Protein 7KL6 (pdb70)

Foldseek 3Di:
DEAEADPVNLVVLLVVLLVQVCVPVRQFQEEEEEPPQRPVSCVVSCVVSVHPRYHYWYWPPVTDIDPQDDHDPVGAGYEYEGAEQEQVPRVVVNVVVNCVNCVRHDYFYEYAEYAPNHPDDGNYYHYHQPPYYHYCVRPVVVVVVVD/DDDAAEAEPVNLVVLLVVLQVVVCVPPRQFQEEEEEPPQFPVSVVVSCVVSVHPHYHYWYWDVTDIPPQDDHDPVGAGYEYEGAEQDQVPVVVVNVVVNCVNPVRHHYFYEYAEYDPNHPHTGPYYHYHDDPHYDYCVPPVVVVVVVD

Radius of gyration: 18.42 Å; Cα contacts (8 Å, |Δi|>4): 587; chains: 2; bounding box: 45×48×55 Å

Solvent-accessible surface area: 13512 Å² total; per-residue (Å²): 116,170,88,101,9,28,10,121,36,0,18,124,5,0,35,54,0,11,134,66,2,67,82,104,26,32,93,2,79,0,0,0,0,5,9,50,12,0,0,0,0,0,1,1,0,0,37,38,26,105,25,167,36,1,3,16,0,4,24,38,114,128,66,46,30,44,52,73,13,94,4,80,120,123,10,94,33,0,1,0,0,13,23,42,4,83,53,4,87,41,4,70,22,0,9,127,37,0,78,117,87,8,115,82,17,97,3,51,1,0,0,0,10,1,56,85,97,11,98,63,96,11,83,10,80,39,78,90,11,34,92,169,8,49,4,2,4,52,23,21,5,90,67,82,137,81,183,150,118,155,107,86,90,5,36,25,73,54,0,20,153,13,0,36,64,0,10,120,50,3,71,133,105,27,32,77,2,73,0,0,0,0,6,14,43,15,0,0,0,0,0,1,1,0,0,28,34,24,96,18,133,26,0,3,17,0,15,29,153,143,55,57,26,59,57,65,14,95,5,67,124,124,8,96,31,0,2,0,0,15,22,38,4,83,51,4,71,44,5,71,24,0,7,134,32,0,80,104,86,15,114,75,14,132,13,62,2,0,0,1,11,1,45,90,100,11,143,62,94,6,84,10,73,38,78,96,13,35,63,114,29,21,5,2,6,63,40,32,7,107,109,72,141,86,120

CATH classification: 3.40.50.2020

Sequence (295 aa):
HHHHYSYETFLKKDSLELVKQVEQICGVPEALVCVMRGGMTLTHFLSLHWDDLREVYGINAISALKIENIPTIKDHLKTILVVDEIVDSGNSLEAVLKVLQDKHPDKKFYSASLFQKTSAKYKADAFLKDAPEWIDFFWEVDLKNLKSSHHHHHHHYSYETFLKDSLELVKQVEQICGVPEALVCVMRGGMTLTHFLSLHWDLREVYGINAIALKIENIPTIKDHLKTILVVDEIVDSGNSSLEAVLKVLQDKHPDKKFYSASLFQKTSAKYKADAFLKDAPEWIDFFWEVDLKNLKSH

Structure (mmCIF, N/CA/C/O backbone):
data_7KL6
#
_entry.id   7KL6
#
_cell.length_a   40.221
_cell.length_b   51.488
_cell.length_c   82.879
_cell.angle_alpha   90.000
_cell.angle_beta   96.214
_cell.angle_gamma   90.000
#
_symmetry.space_group_name_H-M   'P 1 21 1'
#
loop_
_entity.id
_entity.type
_entity.pdbx_description
1 polymer Phosphoribosyltransferase
2 non-polymer '(3-{[(4-oxo-4,5-dihydro-3H-pyrrolo[3,2-d]pyrimidin-7-yl)methyl]amino}propyl)phosphonic acid'
3 non-polymer 'SULFATE ION'
4 water water
#
loop_
_atom_site.group_PDB
_atom_site.id
_atom_site.type_symbol
_atom_site.label_atom_id
_atom_site.label_alt_id
_atom_site.label_comp_id
_atom_site.label_asym_id
_atom_site.label_entity_id
_atom_site.label_seq_id
_atom_site.pdbx_PDB_ins_code
_atom_site.Cartn_x
_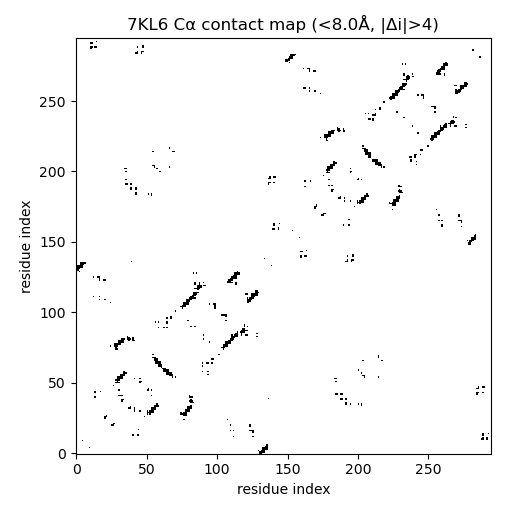atom_site.Cartn_y
_atom_site.Cartn_z
_atom_site.occupancy
_atom_site.B_iso_or_equiv
_atom_site.auth_seq_id
_atom_site.auth_comp_id
_atom_site.auth_asym_id
_atom_site.auth_atom_id
_atom_site.pdbx_PDB_model_num
ATOM 1 N N . HIS A 1 5 ? 13.40176 -16.48615 93.55084 1.000 50.15466 -1 HIS A N 1
ATOM 2 C CA . HIS A 1 5 ? 13.60097 -15.44526 92.55050 1.000 59.78952 -1 HIS A CA 1
ATOM 3 C C . HIS A 1 5 ? 14.03769 -14.11830 93.19310 1.000 59.09585 -1 HIS A C 1
ATOM 4 O O . HIS A 1 5 ? 15.02988 -13.52684 92.77296 1.000 73.38300 -1 HIS A O 1
ATOM 6 N N . HIS A 1 6 ? 13.30591 -13.65666 94.20933 1.000 60.04283 0 HIS A N 1
ATOM 7 C CA . HIS A 1 6 ? 13.60587 -12.39021 94.87443 1.000 53.03835 0 HIS A CA 1
ATOM 8 C C . HIS A 1 6 ? 14.62193 -12.62181 95.99040 1.000 53.17324 0 HIS A C 1
ATOM 9 O O . HIS A 1 6 ? 14.32887 -13.31506 96.97107 1.000 54.78957 0 HIS A O 1
ATOM 16 N N . HIS A 1 7 ? 15.80329 -12.02717 95.85555 1.000 42.95592 1 HIS A N 1
ATOM 17 C CA . HIS A 1 7 ? 16.85730 -12.15680 96.85521 1.000 39.51795 1 HIS A CA 1
ATOM 18 C C . HIS A 1 7 ? 16.84164 -10.95470 97.79216 1.000 24.49793 1 HIS A C 1
ATOM 19 O O . HIS A 1 7 ? 16.99385 -9.81761 97.34104 1.000 29.78806 1 HIS A O 1
ATOM 26 N N . HIS A 1 8 ? 16.67552 -11.20517 99.09241 1.000 25.59607 2 HIS A N 1
ATOM 27 C CA . HIS A 1 8 ? 16.98482 -10.20762 100.11385 1.000 26.25114 2 HIS A CA 1
ATOM 28 C C . HIS A 1 8 ? 18.45339 -10.35769 100.48205 1.000 25.24504 2 HIS A C 1
ATOM 29 O O . HIS A 1 8 ? 18.85843 -11.41511 100.97633 1.000 25.18727 2 HIS A O 1
ATOM 36 N N . TYR A 1 9 ? 19.24752 -9.31540 100.22903 1.000 16.22186 3 TYR A N 1
ATOM 37 C CA . TYR A 1 9 ? 20.65231 -9.28942 100.62585 1.000 17.68104 3 TYR A CA 1
ATOM 38 C C . TYR A 1 9 ? 20.72717 -8.72245 102.03817 1.000 18.37580 3 TYR A C 1
ATOM 39 O O . TYR A 1 9 ? 20.47406 -7.53299 102.24851 1.000 15.85951 3 TYR A O 1
ATOM 48 N N . SER A 1 10 ? 21.07970 -9.56904 102.99961 1.000 16.87837 4 SER A N 1
ATOM 49 C CA . SER A 1 10 ? 20.97735 -9.23889 104.40869 1.000 15.68687 4 SER A CA 1
ATOM 50 C C . SER A 1 10 ? 22.26231 -8.62048 104.93471 1.000 12.38516 4 SER A C 1
ATOM 51 O O . SER A 1 10 ? 23.33497 -8.73844 104.33850 1.000 11.90743 4 SER A O 1
ATOM 54 N N . TYR A 1 11 ? 22.13563 -7.97646 106.10002 1.000 11.56905 5 TYR A N 1
ATOM 55 C CA . TYR A 1 11 ? 23.30528 -7.45322 106.78740 1.000 10.94097 5 TYR A CA 1
ATOM 56 C C . TYR A 1 11 ? 24.32698 -8.55910 107.06170 1.000 11.42437 5 TYR A C 1
ATOM 57 O O . TYR A 1 11 ? 25.53494 -8.36055 106.88534 1.000 12.55320 5 TYR A O 1
ATOM 66 N N . GLU A 1 12 ? 23.85547 -9.73520 107.47654 1.000 13.05718 6 GLU A N 1
ATOM 67 C CA . G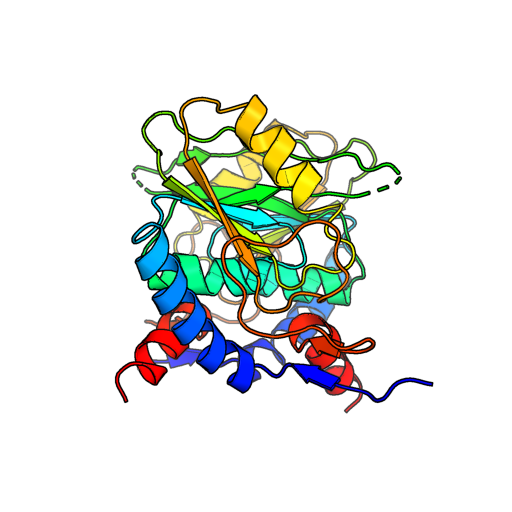LU A 1 12 ? 24.75812 -10.84147 107.78666 1.000 16.69053 6 GLU A CA 1
ATOM 68 C C . GLU A 1 12 ? 25.52706 -11.29689 106.54934 1.000 16.75832 6 GLU A C 1
ATOM 69 O O . GLU A 1 12 ? 26.73607 -11.55392 106.61872 1.000 13.98364 6 GLU A O 1
ATOM 75 N N . THR A 1 13 ? 24.85085 -11.38915 105.40135 1.000 13.85780 7 THR A N 1
ATOM 76 C CA . THR A 1 13 ? 25.55635 -11.76131 104.17835 1.000 20.06444 7 THR A CA 1
ATOM 77 C C . THR A 1 13 ? 26.56681 -10.69388 103.79287 1.000 15.04184 7 THR A C 1
ATOM 78 O O . THR A 1 13 ? 27.67210 -11.01344 103.33424 1.000 14.79697 7 THR A O 1
ATOM 80 N N . PHE A 1 14 ? 26.19502 -9.42047 103.97902 1.000 12.16778 8 PHE A N 1
ATOM 81 C CA . PHE A 1 14 ? 27.07923 -8.30662 103.66203 1.000 13.50200 8 PHE A CA 1
ATOM 82 C C . PHE A 1 14 ? 28.35442 -8.36290 104.50583 1.000 14.30725 8 PHE A C 1
ATOM 83 O O . PHE A 1 14 ? 29.44912 -8.08813 104.00078 1.000 12.16084 8 PHE A O 1
ATOM 91 N N . LEU A 1 15 ? 28.23735 -8.71333 105.79555 1.000 12.21362 9 LEU A N 1
ATOM 92 C CA . LEU A 1 15 ? 29.43933 -8.82589 106.63524 1.000 13.52274 9 LEU A CA 1
ATOM 93 C C . LEU A 1 15 ? 30.40894 -9.86574 106.08297 1.000 16.47098 9 LEU A C 1
ATOM 94 O O . LEU A 1 15 ? 31.61197 -9.60082 105.94111 1.000 16.16308 9 LEU A O 1
ATOM 99 N N A LYS A 1 16 ? 29.90745 -11.06709 105.77934 0.471 16.06562 10 LYS A N 1
ATOM 100 N N B LYS A 1 16 ? 29.90245 -11.06381 105.78084 0.529 16.09047 10 LYS A N 1
ATOM 101 C CA A LYS A 1 16 ? 30.77959 -12.11911 105.25793 0.471 18.47651 10 LYS A CA 1
ATOM 102 C CA B LYS A 1 16 ? 30.75488 -12.12893 105.25561 0.529 18.47571 10 LYS A CA 1
ATOM 103 C C A LYS A 1 16 ? 31.37408 -11.72272 103.91302 0.471 18.89398 10 LYS A C 1
ATOM 104 C C B LYS A 1 16 ? 31.36054 -11.74070 103.91202 0.529 18.89905 10 LYS A C 1
ATOM 105 O O A LYS A 1 16 ? 32.56361 -11.94593 103.65965 0.471 19.37471 10 LYS A O 1
ATOM 106 O O B LYS A 1 16 ? 32.54595 -11.98562 103.65987 0.529 19.36667 10 LYS A O 1
ATOM 117 N N . ASP A 1 17 ? 30.56334 -11.11584 103.04430 1.000 18.29448 11 ASP A N 1
ATOM 118 C CA . ASP A 1 17 ? 31.05544 -10.68258 101.74195 1.000 17.02895 11 ASP A CA 1
ATOM 119 C C . ASP A 1 17 ? 32.11412 -9.59610 101.88546 1.000 14.71663 11 ASP A C 1
ATOM 120 O O . ASP A 1 17 ? 33.09060 -9.56871 101.13224 1.000 18.34845 11 ASP A O 1
ATOM 125 N N . SER A 1 18 ? 31.94367 -8.69194 102.85004 1.000 11.88518 12 SER A N 1
ATOM 126 C CA . SER A 1 18 ? 32.89644 -7.59656 102.99205 1.000 13.92470 12 SER A CA 1
ATOM 127 C C . SER A 1 18 ? 34.29589 -8.10596 103.33696 1.000 16.88292 12 SER A C 1
ATOM 128 O O . SER A 1 18 ? 35.28923 -7.59143 102.81353 1.000 14.13503 12 SER A O 1
ATOM 131 N N . LEU A 1 19 ? 34.39594 -9.11449 104.20943 1.000 14.69345 13 LEU A N 1
ATOM 132 C CA . LEU A 1 19 ? 35.69730 -9.72797 104.48050 1.000 17.11418 13 LEU A CA 1
ATOM 133 C C . LEU A 1 19 ? 36.31015 -10.34056 103.23720 1.000 17.53733 13 LEU A C 1
ATOM 134 O O . LEU A 1 19 ? 37.53190 -10.25708 103.03245 1.000 15.09912 13 LEU A O 1
ATOM 139 N N . GLU A 1 20 ? 35.48841 -10.99272 102.40992 1.000 18.60050 14 GLU A N 1
ATOM 140 C CA . GLU A 1 20 ? 36.01831 -11.61641 101.20025 1.000 16.89410 14 GLU A CA 1
ATOM 141 C C . GLU A 1 20 ? 36.46665 -10.56231 100.20465 1.000 16.74066 14 GLU A C 1
ATOM 142 O O . GLU A 1 20 ? 37.48426 -10.73321 99.52517 1.000 15.98153 14 GLU A O 1
ATOM 148 N N . LEU A 1 21 ? 35.69465 -9.47799 100.08368 1.000 14.61426 15 LEU A N 1
ATOM 149 C CA . LEU A 1 21 ? 36.08309 -8.36741 99.21873 1.000 14.45089 15 LEU A CA 1
ATOM 150 C C . LEU A 1 21 ? 37.43163 -7.78908 99.64002 1.000 13.10613 15 LEU A C 1
ATOM 151 O O . LEU A 1 21 ? 38.29242 -7.52944 98.79349 1.000 15.11932 15 LEU A O 1
ATOM 156 N N . VAL A 1 22 ? 37.62614 -7.57603 100.94654 1.000 13.59783 16 VAL A N 1
ATOM 157 C CA . VAL A 1 22 ? 38.92037 -7.10828 101.45321 1.000 12.25840 16 VAL A CA 1
ATOM 158 C C . VAL A 1 22 ? 40.03736 -8.03574 100.99345 1.000 13.27982 16 VAL A C 1
ATOM 159 O O . VAL A 1 22 ? 41.08363 -7.59275 100.50533 1.000 14.44976 16 VAL A O 1
ATOM 163 N N . LYS A 1 23 ? 39.84566 -9.33698 101.19211 1.000 16.04078 17 LYS A N 1
ATOM 164 C CA . LYS A 1 23 ? 40.84332 -10.32138 100.78450 1.000 20.30898 17 LYS A CA 1
ATOM 165 C C . LYS A 1 23 ? 41.13797 -10.20703 99.29359 1.000 22.19988 17 LYS A C 1
ATOM 166 O O . LYS A 1 23 ? 42.30124 -10.13685 98.87487 1.000 20.78324 17 LYS A O 1
ATOM 172 N N . GLN A 1 24 ? 40.09008 -10.17103 98.47163 1.000 18.00759 18 GLN A N 1
ATOM 173 C CA . GLN A 1 24 ? 40.30021 -10.11931 97.02680 1.000 22.27018 18 GLN A CA 1
ATOM 174 C C . GLN A 1 24 ? 40.98327 -8.82337 96.59331 1.000 22.32362 18 GLN A C 1
ATOM 175 O O . GLN A 1 24 ? 41.86520 -8.84506 95.72597 1.000 22.44508 18 GLN A O 1
ATOM 181 N N . VAL A 1 25 ? 40.59562 -7.68773 97.18278 1.000 18.02480 19 VAL A N 1
ATOM 182 C CA . VAL A 1 25 ? 41.22467 -6.41026 96.83514 1.000 19.57234 19 VAL A CA 1
ATOM 183 C C . VAL A 1 25 ? 42.71282 -6.43272 97.18254 1.000 20.26549 19 VAL A C 1
ATOM 184 O O . VAL A 1 25 ? 43.56006 -6.01326 96.38343 1.000 17.68306 19 VAL A O 1
ATOM 188 N N . GLU A 1 26 ? 43.05671 -6.91325 98.38545 1.000 14.47621 20 GLU A N 1
ATOM 189 C CA . GLU A 1 26 ? 44.46166 -6.89691 98.78975 1.000 17.39308 20 GLU A CA 1
ATOM 190 C C . GLU A 1 26 ? 45.30871 -7.77497 97.87870 1.000 23.11493 20 GLU A C 1
ATOM 191 O O . GLU A 1 26 ? 46.46589 -7.45229 97.58804 1.000 19.83132 20 GLU A O 1
ATOM 197 N N . GLN A 1 27 ? 44.74362 -8.87767 97.39643 1.000 21.88673 21 GLN A N 1
ATOM 198 C CA . GLN A 1 27 ? 45.47644 -9.71432 96.44999 1.000 26.04278 21 GLN A CA 1
ATOM 199 C C . GLN A 1 27 ? 45.81512 -8.95752 95.16546 1.000 29.69342 21 GLN A C 1
ATOM 200 O O . GLN A 1 27 ? 46.82418 -9.26470 94.51455 1.000 27.99378 21 GLN A O 1
ATOM 202 N N . ILE A 1 28 ? 45.01493 -7.95903 94.79656 1.000 24.56240 22 ILE A N 1
ATOM 203 C CA . ILE A 1 28 ? 45.14499 -7.30175 93.49879 1.000 31.30819 22 ILE A CA 1
ATOM 204 C C . ILE A 1 28 ? 45.93001 -5.99600 93.57642 1.000 33.73740 22 ILE A C 1
ATOM 205 O O . ILE A 1 28 ? 46.75394 -5.71724 92.70473 1.000 30.29141 22 ILE A O 1
ATOM 210 N N . CYS A 1 29 ? 45.68333 -5.15783 94.58230 1.000 18.69731 23 CYS A N 1
ATOM 211 C CA . CYS A 1 29 ? 46.42105 -3.90563 94.68991 1.000 22.56802 23 CYS A CA 1
ATOM 212 C C . CYS A 1 29 ? 46.98548 -3.66619 96.08306 1.000 23.86495 23 CYS A C 1
ATOM 213 O O . CYS A 1 29 ? 47.42902 -2.54261 96.36283 1.000 22.06461 23 CYS A O 1
ATOM 216 N N . GLY A 1 30 ? 46.99929 -4.68657 96.95694 1.000 17.80269 24 GLY A N 1
ATOM 217 C CA . GLY A 1 30 ? 47.36776 -4.43944 98.35316 1.000 19.13060 24 GLY A CA 1
ATOM 218 C C . GLY A 1 30 ? 46.29976 -3.59000 99.04567 1.000 19.75000 24 GLY A C 1
ATOM 219 O O . GLY A 1 30 ? 45.19961 -3.35722 98.53685 1.000 15.10606 24 GLY A O 1
ATOM 220 N N . VAL A 1 31 ? 46.64990 -3.12243 100.23555 1.000 17.16249 25 VAL A N 1
ATOM 221 C CA . VAL A 1 31 ? 45.70085 -2.26248 100.94678 1.000 16.53892 25 VAL A CA 1
ATOM 222 C C . VAL A 1 31 ? 45.62537 -0.92016 100.22713 1.000 20.99996 25 VAL A C 1
ATOM 223 O O . VAL A 1 31 ? 46.67567 -0.35322 99.87438 1.000 17.42202 25 VAL A O 1
ATOM 227 N N . PRO A 1 32 ? 44.43199 -0.39891 99.95076 1.000 14.59226 26 PRO A N 1
ATOM 228 C CA . PRO A 1 32 ? 44.32687 0.90142 99.27444 1.000 15.53440 26 PRO A CA 1
ATOM 229 C C . PRO A 1 32 ? 44.83055 2.00901 100.18244 1.000 17.08692 26 PRO A C 1
ATOM 230 O O . PRO A 1 32 ? 44.90044 1.85481 101.40098 1.000 14.48913 26 PRO A O 1
ATOM 234 N N . GLU A 1 33 ? 45.19220 3.13868 99.56842 1.000 12.33365 27 GLU A N 1
ATOM 235 C CA . GLU A 1 33 ? 45.56263 4.31777 100.33303 1.000 12.40882 27 GLU A CA 1
ATOM 236 C C . GLU A 1 33 ? 44.39631 5.26096 100.55630 1.000 16.75521 27 GLU A C 1
ATOM 237 O O . GLU A 1 33 ? 44.47152 6.12465 101.44205 1.000 13.12500 27 GLU A O 1
ATOM 243 N N . ALA A 1 34 ? 43.33080 5.11221 99.77283 1.000 11.99307 28 ALA A N 1
ATOM 244 C CA . ALA A 1 34 ? 42.13384 5.93094 99.90948 1.000 10.72798 28 ALA A CA 1
ATOM 245 C C . ALA A 1 34 ? 40.99913 5.22640 99.18947 1.000 10.11884 28 ALA A C 1
ATOM 246 O O . ALA A 1 34 ? 41.22446 4.36254 98.33723 1.000 10.39177 28 ALA A O 1
ATOM 248 N N . LEU A 1 35 ? 39.77168 5.61603 99.52690 1.000 9.54607 29 LEU A N 1
ATOM 249 C CA . LEU A 1 35 ? 38.58147 5.06679 98.88544 1.000 11.66948 29 LEU A CA 1
ATOM 250 C C . LEU A 1 35 ? 37.80441 6.19314 98.22335 1.000 10.25650 29 LEU A C 1
ATOM 251 O O . LEU A 1 35 ? 37.74571 7.30421 98.74856 1.000 9.08461 29 LEU A O 1
ATOM 256 N N . VAL A 1 36 ? 37.20202 5.90097 97.07333 1.000 12.05529 30 VAL A N 1
ATOM 257 C CA . VAL A 1 36 ? 36.17148 6.75319 96.49540 1.000 9.19831 30 VAL A CA 1
ATOM 258 C C . VAL A 1 36 ? 34.88152 5.96271 96.53907 1.000 11.12175 30 VAL A C 1
ATOM 259 O O . VAL A 1 36 ? 34.77712 4.89091 95.92650 1.000 10.86300 30 VAL A O 1
ATOM 263 N N . CYS A 1 37 ? 33.92332 6.49754 97.27864 1.000 12.29711 31 CYS A N 1
ATOM 264 C CA . CYS A 1 37 ? 32.57182 5.98381 97.40399 1.000 8.89323 31 CYS A CA 1
ATOM 265 C C . CYS A 1 37 ? 31.69167 6.46250 96.25615 1.000 8.78952 31 CYS A C 1
ATOM 266 O O . CYS A 1 37 ? 31.43561 7.66274 96.13915 1.000 11.90408 31 CYS A O 1
ATOM 269 N N . VAL A 1 38 ? 31.17418 5.53883 95.44683 1.000 9.60549 32 VAL A N 1
ATOM 270 C CA . VAL A 1 38 ? 30.14949 5.89696 94.46534 1.000 13.62525 32 VAL A CA 1
ATOM 271 C C . VAL A 1 38 ? 28.82183 6.00001 95.21150 1.000 14.43446 32 VAL A C 1
ATOM 272 O O . VAL A 1 38 ? 28.27893 4.99912 95.68805 1.000 12.57505 32 VAL A O 1
ATOM 276 N N . MET A 1 39 ? 28.30806 7.21340 95.34528 1.000 11.43632 33 MET A N 1
ATOM 277 C CA . MET A 1 39 ? 27.07181 7.41314 96.08445 1.000 12.96419 33 MET A CA 1
ATOM 278 C C . MET A 1 39 ? 25.90677 7.13477 95.14488 1.000 17.65301 33 MET A C 1
ATOM 279 O O . MET A 1 39 ? 25.97891 7.45702 93.95685 1.000 16.56782 33 MET A O 1
ATOM 284 N N . ARG A 1 40 ? 24.84350 6.50372 95.65439 1.000 9.89557 34 ARG A N 1
ATOM 285 C CA . ARG A 1 40 ? 24.69705 6.10267 97.04737 1.000 12.32469 34 ARG A CA 1
ATOM 286 C C . ARG A 1 40 ? 25.12268 4.66659 97.29301 1.000 12.38106 34 ARG A C 1
ATOM 287 O O . ARG A 1 40 ? 25.34205 4.29556 98.44137 1.000 9.71524 34 ARG A O 1
ATOM 295 N N . GLY A 1 41 ? 25.21023 3.85911 96.22667 1.000 10.63796 35 GLY A N 1
ATOM 296 C CA . GLY A 1 41 ? 25.32593 2.41181 96.39783 1.000 12.41497 35 GLY A CA 1
ATOM 297 C C . GLY A 1 41 ? 26.53801 1.95215 97.19587 1.000 14.20579 35 GLY A C 1
ATOM 298 O O . GLY A 1 41 ? 26.48850 0.90867 97.86073 1.000 14.33855 35 GLY A O 1
ATOM 299 N N . GLY A 1 42 ? 27.65040 2.68401 97.11489 1.000 9.04499 36 GLY A N 1
ATOM 300 C CA . GLY A 1 42 ? 28.86382 2.28678 97.79451 1.000 8.20547 36 GLY A CA 1
ATOM 301 C C . GLY A 1 42 ? 29.05691 2.79731 99.21820 1.000 8.15043 36 GLY A C 1
ATOM 302 O O . GLY A 1 42 ? 30.08627 2.50762 99.83149 1.000 7.93406 36 GLY A O 1
ATOM 303 N N . MET A 1 43 ? 28.08484 3.54430 99.75076 1.000 9.49137 37 MET A N 1
ATOM 304 C CA . MET A 1 43 ? 28.20687 4.28307 101.01457 1.000 10.46147 37 MET A CA 1
ATOM 305 C C . MET A 1 43 ? 28.48960 3.34897 102.18730 1.000 7.53541 37 MET A C 1
ATOM 306 O O . MET A 1 43 ? 29.52129 3.463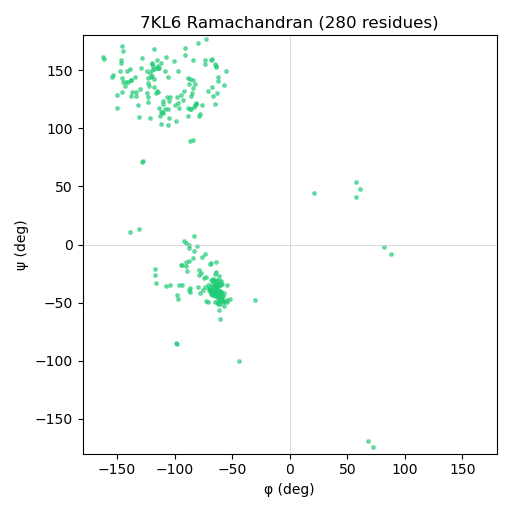30 102.85475 1.000 7.70017 37 MET A O 1
ATOM 311 N N . THR A 1 44 ? 27.53906 2.45856 102.49261 1.000 7.14202 38 THR A N 1
ATOM 312 C CA . THR A 1 44 ? 27.71581 1.53600 103.61404 1.000 8.84185 38 THR A CA 1
ATOM 313 C C . THR A 1 44 ? 28.94549 0.64774 103.40592 1.000 8.19542 38 THR A C 1
ATOM 314 O O . THR A 1 44 ? 29.72888 0.41790 104.33981 1.000 7.25908 38 THR A O 1
ATOM 318 N N . LEU A 1 45 ? 29.11313 0.11689 102.19287 1.000 8.35987 39 LEU A N 1
ATOM 319 C CA . LEU A 1 45 ? 30.29602 -0.69531 101.90257 1.000 7.85252 39 LEU A CA 1
ATOM 320 C C . LEU A 1 45 ? 31.58170 0.09092 102.15304 1.000 8.13251 39 LEU A C 1
ATOM 321 O O . LEU A 1 45 ? 32.49380 -0.39334 102.83000 1.000 8.47113 39 LEU A O 1
ATOM 326 N N . THR A 1 46 ? 31.67390 1.31741 101.63286 1.000 8.85199 40 THR A N 1
ATOM 327 C CA . THR A 1 46 ? 32.89175 2.10236 101.86853 1.000 9.15618 40 THR A CA 1
ATOM 328 C C . THR A 1 46 ? 33.08114 2.44923 103.34796 1.000 10.65482 40 THR A C 1
ATOM 329 O O . THR A 1 46 ? 34.22164 2.50752 103.83674 1.000 10.09190 40 THR A O 1
ATOM 331 N N . HIS A 1 47 ? 31.98802 2.70000 104.07666 1.000 8.06494 41 HIS A N 1
ATOM 332 C CA . HIS A 1 47 ? 32.10701 2.94565 105.51332 1.000 6.95905 41 HIS A CA 1
ATOM 333 C C . HIS A 1 47 ? 32.79408 1.77290 106.21428 1.000 7.21900 41 HIS A C 1
ATOM 334 O O . HIS A 1 47 ? 33.78812 1.95977 106.92437 1.000 7.38681 41 HIS A O 1
ATOM 341 N N . PHE A 1 48 ? 32.28113 0.55101 106.01017 1.000 7.37924 42 PHE A N 1
ATOM 342 C CA . PHE A 1 48 ? 32.86914 -0.63562 106.63430 1.000 7.77101 42 PHE A CA 1
ATOM 343 C C . PHE A 1 48 ? 34.30842 -0.87551 106.16101 1.000 8.40304 42 PHE A C 1
ATOM 344 O O . PHE A 1 48 ? 35.18553 -1.20621 106.96727 1.000 8.44811 42 PHE A O 1
ATOM 352 N N . LEU A 1 49 ? 34.56793 -0.74316 104.85503 1.000 8.14818 43 LEU A N 1
ATOM 353 C CA . LEU A 1 49 ? 35.91389 -1.03800 104.35517 1.000 9.34227 43 LEU A CA 1
ATOM 354 C C . LEU A 1 49 ? 36.93191 -0.05357 104.91141 1.000 8.61065 43 LEU A C 1
ATOM 355 O O . LEU A 1 49 ? 38.02600 -0.45467 105.33645 1.000 9.10441 43 LEU A O 1
ATOM 360 N N . SER A 1 50 ? 36.58436 1.24099 104.91799 1.000 8.22659 44 SER A N 1
ATOM 361 C CA . SER A 1 50 ? 37.52147 2.26360 105.38460 1.000 8.37086 44 SER A CA 1
ATOM 362 C C . SER A 1 50 ? 37.84227 2.09057 106.86799 1.000 11.99558 44 SER A C 1
ATOM 363 O O . SER A 1 50 ? 38.98912 2.29620 107.28790 1.000 10.35043 44 SER A O 1
ATOM 366 N N . LEU A 1 51 ? 36.85158 1.68603 107.67719 1.000 9.43533 45 LEU A N 1
ATOM 367 C CA . LEU A 1 51 ? 37.13233 1.40360 109.08467 1.000 11.27944 45 LEU A CA 1
ATOM 368 C C . LEU A 1 51 ? 37.96897 0.14297 109.22984 1.000 11.99626 45 LEU A C 1
ATOM 369 O O . LEU A 1 51 ? 38.89795 0.09215 110.05104 1.000 11.82142 45 LEU A O 1
ATOM 374 N N . HIS A 1 52 ? 37.68744 -0.87107 108.41241 1.000 9.45019 46 HIS A N 1
ATOM 375 C CA . HIS A 1 52 ? 38.47684 -2.09887 108.48792 1.000 12.97322 46 HIS A CA 1
ATOM 376 C C . HIS A 1 52 ? 39.93776 -1.84501 108.12764 1.000 15.31062 46 HIS A C 1
ATOM 377 O O . HIS A 1 52 ? 40.84541 -2.38912 108.77279 1.000 14.66745 46 HIS A O 1
ATOM 384 N N . TRP A 1 53 ? 40.18795 -1.03222 107.09922 1.000 10.21290 47 TRP A N 1
ATOM 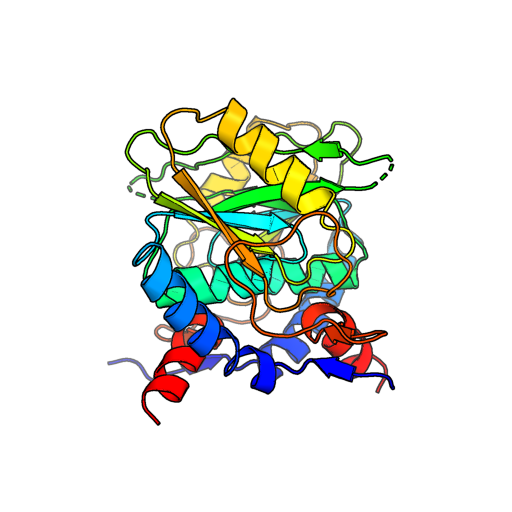385 C CA . TRP A 1 53 ? 41.55909 -0.72766 106.68264 1.000 18.02076 47 TRP A CA 1
ATOM 386 C C . TRP A 1 53 ? 42.15430 0.47929 107.41567 1.000 15.62926 47 TRP A C 1
ATOM 387 O O . TRP A 1 53 ? 43.29292 0.87225 107.12266 1.000 12.76497 47 TRP A O 1
ATOM 398 N N A ASP A 1 54 ? 41.41544 1.06889 108.35565 0.377 14.97979 48 ASP A N 1
ATOM 399 N N B ASP A 1 54 ? 41.41385 1.07270 108.34901 0.623 17.29394 48 ASP A N 1
ATOM 400 C CA A ASP A 1 54 ? 41.87934 2.22366 109.12985 0.377 15.99674 48 ASP A CA 1
ATOM 401 C CA B ASP A 1 54 ? 41.89653 2.21521 109.12441 0.623 15.64704 48 ASP A CA 1
ATOM 402 C C A ASP A 1 54 ? 42.23522 3.39949 108.21801 0.377 17.74790 48 ASP A C 1
ATOM 403 C C B ASP A 1 54 ? 42.25325 3.38788 108.20397 0.623 17.71375 48 ASP A C 1
ATOM 404 O O A ASP A 1 54 ? 43.23269 4.09444 108.42824 0.377 15.60280 48 ASP A O 1
ATOM 405 O O B ASP A 1 54 ? 43.27018 4.06404 108.38359 0.623 15.26434 48 ASP A O 1
ATOM 414 N N . LEU A 1 55 ? 41.41388 3.62348 107.19410 1.000 12.87131 49 LEU A N 1
ATOM 415 C CA . LEU A 1 55 ? 41.65935 4.65654 106.18692 1.000 16.32531 49 LEU A CA 1
ATOM 416 C C . LEU A 1 55 ? 40.73049 5.83253 106.43233 1.000 14.01784 49 LEU A C 1
ATOM 417 O O . LEU A 1 55 ? 39.50876 5.69382 106.31710 1.000 10.94561 49 LEU A O 1
ATOM 422 N N . ARG A 1 56 ? 41.30609 6.99453 106.69884 1.000 14.00001 50 ARG A N 1
ATOM 423 C CA . ARG A 1 56 ? 40.49882 8.19697 106.83087 1.000 15.00880 50 ARG A CA 1
ATOM 424 C C . ARG A 1 56 ? 40.29180 8.94646 105.51884 1.000 15.84771 50 ARG A C 1
ATOM 425 O O . ARG A 1 56 ? 39.39860 9.79051 105.44471 1.000 14.21609 50 ARG A O 1
ATOM 433 N N . GLU A 1 57 ? 41.06133 8.65507 104.47993 1.000 13.07371 51 GLU A N 1
ATOM 434 C CA . GLU A 1 57 ? 40.90009 9.36201 103.20745 1.000 11.07372 51 GLU A CA 1
ATOM 435 C C . GLU A 1 57 ? 39.78173 8.69176 102.42655 1.000 11.79511 51 GLU A C 1
ATOM 436 O O . GLU A 1 57 ? 39.99489 7.73869 101.66979 1.000 12.63733 51 GLU A O 1
ATOM 442 N N . VAL A 1 58 ? 38.56363 9.17613 102.63553 1.000 11.23610 52 VAL A N 1
ATOM 443 C CA . VAL A 1 58 ? 37.37639 8.63758 101.98265 1.000 9.20799 52 VAL A CA 1
ATOM 444 C C . VAL A 1 58 ? 36.71249 9.78962 101.23856 1.000 11.95543 52 VAL A C 1
ATOM 445 O O . VAL A 1 58 ? 36.49047 10.85750 101.82297 1.000 13.53371 52 VAL A O 1
ATOM 449 N N . TYR A 1 59 ? 36.46350 9.59294 99.93848 1.000 9.79330 53 TYR A N 1
ATOM 450 C CA . TYR A 1 59 ? 35.92532 10.60692 99.04573 1.000 11.95873 53 TYR A CA 1
ATOM 451 C C . TYR A 1 59 ? 34.60347 10.09211 98.49733 1.000 15.43524 53 TYR A C 1
ATOM 452 O O . TYR A 1 59 ? 34.36798 8.88321 98.46258 1.000 12.99834 53 TYR A O 1
ATOM 461 N N . GLY A 1 60 ? 33.73385 11.00958 98.08834 1.000 15.28543 54 GLY A N 1
ATOM 462 C CA . GLY A 1 60 ? 32.47601 10.65929 97.44688 1.000 17.41227 54 GLY A CA 1
ATOM 463 C C . GLY A 1 60 ? 32.45123 11.12978 96.00420 1.000 16.30147 54 GLY A C 1
ATOM 464 O O . GLY A 1 60 ? 33.14057 12.08259 95.63767 1.000 14.37729 54 GLY A O 1
ATOM 465 N N . ILE A 1 61 ? 31.66881 10.43620 95.17540 1.000 15.25355 55 ILE A N 1
ATOM 466 C CA . ILE A 1 61 ? 31.36853 10.88509 93.82101 1.000 14.32388 55 ILE A CA 1
ATOM 467 C C . ILE A 1 61 ? 29.95831 10.41434 93.48965 1.000 17.87206 55 ILE A C 1
ATOM 468 O O . ILE A 1 61 ? 29.49975 9.38227 93.98315 1.000 17.24443 55 ILE A O 1
ATOM 473 N N . ASN A 1 62 ? 29.26218 11.18286 92.66118 1.000 11.26703 56 ASN A N 1
ATOM 474 C CA . ASN A 1 62 ? 27.85195 10.94942 92.37766 1.000 17.21654 56 ASN A CA 1
ATOM 475 C C . ASN A 1 62 ? 27.66391 10.55776 90.92171 1.000 21.32711 56 ASN A C 1
ATOM 476 O O . ASN A 1 62 ? 28.18950 11.21893 90.02358 1.000 23.41323 56 ASN A O 1
ATOM 481 N N . ALA A 1 63 ? 26.92355 9.48084 90.69088 1.000 22.64444 57 ALA A N 1
ATOM 482 C CA . ALA A 1 63 ? 26.51894 9.08702 89.34547 1.000 30.70124 57 ALA A CA 1
ATOM 483 C C . ALA A 1 63 ? 24.99608 9.04874 89.34002 1.000 32.95742 57 ALA A C 1
ATOM 484 O O . ALA A 1 63 ? 24.39268 8.17777 89.97431 1.000 38.97664 57 ALA A O 1
ATOM 486 N N . ILE A 1 64 ? 24.37731 10.01400 88.66455 1.000 38.22798 58 ILE A N 1
ATOM 487 C CA . ILE A 1 64 ? 22.92929 10.17072 88.66407 1.000 40.51096 58 ILE A CA 1
ATOM 488 C C . ILE A 1 64 ? 22.42000 10.09799 87.23292 1.000 45.69277 58 ILE A C 1
ATOM 489 O O . ILE A 1 64 ? 23.00787 10.69262 86.32267 1.000 40.16316 58 ILE A O 1
ATOM 494 N N . SER A 1 65 ? 21.32684 9.36575 87.03813 1.000 52.55240 59 SER A N 1
ATOM 495 C CA . SER A 1 65 ? 20.64216 9.32877 85.74879 1.000 57.42712 59 SER A CA 1
ATOM 496 C C . SER A 1 65 ? 19.34771 10.13801 85.80501 1.000 50.07237 59 SER A C 1
ATOM 497 O O . SER A 1 65 ? 19.11275 11.01239 84.96876 1.000 54.49615 59 SER A O 1
ATOM 500 N N . ALA A 1 74 ? 21.67941 11.16100 79.65841 1.000 34.25854 68 ALA A N 1
ATOM 501 C CA . ALA A 1 74 ? 20.98283 10.78920 80.89344 1.000 38.66871 68 ALA A CA 1
ATOM 502 C C . ALA A 1 74 ? 21.92761 10.73027 82.09767 1.000 44.40874 68 ALA A C 1
ATOM 503 O O . ALA A 1 74 ? 21.62036 11.26550 83.16089 1.000 44.40196 68 ALA A O 1
ATOM 505 N N . LEU A 1 75 ? 23.07170 10.07086 81.92628 1.000 38.08264 69 LEU A N 1
ATOM 506 C CA . LEU A 1 75 ? 24.00453 9.85867 83.02713 1.000 32.93720 69 LEU A CA 1
ATOM 507 C C . LEU A 1 75 ? 24.91438 11.06645 83.18994 1.000 34.23386 69 LEU A C 1
ATOM 508 O O . LEU A 1 75 ? 25.49559 11.55176 82.21535 1.000 29.44702 69 LEU A O 1
ATOM 513 N N . LYS A 1 76 ? 25.03312 11.55966 84.41927 1.000 28.97903 70 LYS A N 1
ATOM 514 C CA . LYS A 1 76 ? 25.95367 12.64698 84.71532 1.000 30.14849 70 LYS A CA 1
ATOM 515 C C . LYS A 1 76 ? 26.73912 12.29060 85.96443 1.000 29.04808 70 LYS A C 1
ATOM 516 O O . LYS A 1 76 ? 26.15339 11.86384 86.96507 1.000 33.06300 70 LYS A O 1
ATOM 518 N N . ILE A 1 77 ? 28.06045 12.43565 85.89529 1.000 26.94458 71 ILE A N 1
ATOM 519 C CA . ILE A 1 77 ? 28.92383 12.27783 87.06250 1.000 24.77486 71 ILE A CA 1
ATOM 520 C C . ILE A 1 77 ? 29.12724 13.65354 87.69028 1.000 25.89545 71 ILE A C 1
ATOM 521 O O . ILE A 1 77 ? 29.57779 14.58844 87.02301 1.000 19.27262 71 ILE A O 1
ATOM 526 N N . GLU A 1 78 ? 28.79755 13.77690 88.97344 1.000 17.58985 72 GLU A N 1
ATOM 527 C CA . GLU A 1 78 ? 28.77574 15.05091 89.67865 1.000 20.88372 72 GLU A CA 1
ATOM 528 C C . GLU A 1 78 ? 29.58585 14.93363 90.96617 1.000 23.10124 72 GLU A C 1
ATOM 529 O O . GLU A 1 78 ? 29.80650 13.83059 91.48086 1.000 17.61374 72 GLU A O 1
ATOM 535 N N . ASN A 1 79 ? 29.98896 16.09161 91.50642 1.000 16.35849 73 ASN A N 1
ATOM 536 C CA . ASN A 1 79 ? 30.70090 16.16627 92.78477 1.000 19.83168 73 ASN A CA 1
ATOM 537 C C . ASN A 1 79 ? 32.02757 15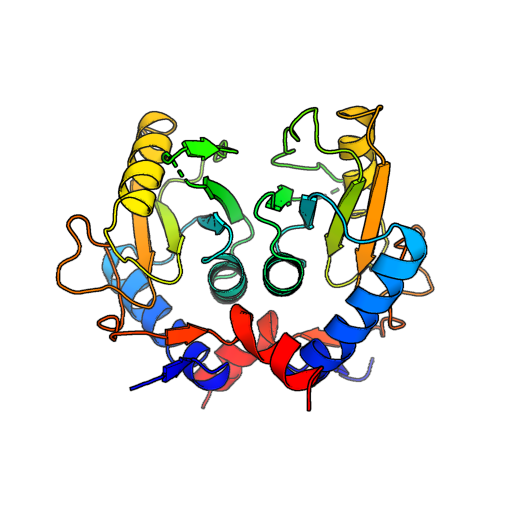.40721 92.71167 1.000 17.92003 73 ASN A C 1
ATOM 538 O O . ASN A 1 79 ? 32.35819 14.57949 93.56357 1.000 16.65229 73 ASN A O 1
ATOM 543 N N . ILE A 1 80 ? 32.77601 15.67426 91.65034 1.000 16.97093 74 ILE A N 1
ATOM 544 C CA . ILE A 1 80 ? 34.05932 15.02500 91.41451 1.000 17.48036 74 ILE A CA 1
ATOM 545 C C . ILE A 1 80 ? 35.06059 15.40691 92.49705 1.000 17.46401 74 ILE A C 1
ATOM 546 O O . ILE A 1 80 ? 35.35558 16.59427 92.68664 1.000 20.18289 74 ILE A O 1
ATOM 551 N N . PRO A 1 81 ? 35.59963 14.43742 93.22261 1.000 15.67219 75 PRO A N 1
ATOM 552 C CA . PRO A 1 81 ? 36.49932 14.76236 94.33349 1.000 14.57920 75 PRO A CA 1
ATOM 553 C C . PRO A 1 81 ? 37.85159 15.23414 93.82581 1.000 19.07682 75 PRO A C 1
ATOM 554 O O . PRO A 1 81 ? 38.26643 14.91703 92.71002 1.000 17.97822 75 PRO A O 1
ATOM 558 N N . THR A 1 82 ? 38.53488 16.01437 94.66158 1.000 17.15372 76 THR A N 1
ATOM 559 C CA . THR A 1 82 ? 39.93768 16.36726 94.45025 1.000 16.54174 76 THR A CA 1
ATOM 560 C C . THR A 1 82 ? 40.74882 15.55866 95.45610 1.000 19.03073 76 THR A C 1
ATOM 561 O O . THR A 1 82 ? 40.78703 15.87896 96.64776 1.000 18.57397 76 THR A O 1
ATOM 565 N N . ILE A 1 83 ? 41.38182 14.50229 94.97187 1.000 17.78448 77 ILE A N 1
ATOM 566 C CA . ILE A 1 83 ? 42.12486 13.60316 95.83782 1.000 16.45136 77 ILE A CA 1
ATOM 567 C C . ILE A 1 83 ? 43.50441 14.19971 96.08451 1.000 15.73974 77 ILE A C 1
ATOM 568 O O . ILE A 1 83 ? 44.13420 14.74125 95.16814 1.000 14.89403 77 ILE A O 1
ATOM 573 N N . LYS A 1 84 ? 43.97489 14.11572 97.32700 1.000 15.61509 78 LYS A N 1
ATOM 574 C CA . LYS A 1 84 ? 45.24010 14.74263 97.69305 1.000 17.70505 78 LYS A CA 1
ATOM 575 C C . LYS A 1 84 ? 46.41126 14.10272 96.95137 1.000 17.11902 78 LYS A C 1
ATOM 576 O O . LYS A 1 84 ? 46.37130 12.93025 96.56251 1.000 15.08912 78 LYS A O 1
ATOM 582 N N . ASP A 1 85 ? 47.48885 14.88858 96.79884 1.000 16.59288 79 ASP A N 1
ATOM 583 C CA . ASP A 1 85 ? 48.59558 14.50625 95.92569 1.000 17.42668 79 ASP A CA 1
ATOM 584 C C . ASP A 1 85 ? 49.30284 13.24163 96.38394 1.000 24.33931 79 ASP A C 1
ATOM 585 O O . ASP A 1 85 ? 49.76551 12.46131 95.54027 1.000 19.18297 79 ASP A O 1
ATOM 590 N N . HIS A 1 86 ? 49.41459 13.02649 97.69810 1.000 17.15124 80 HIS A N 1
ATOM 591 C CA . HIS A 1 86 ? 50.22479 11.92751 98.21702 1.000 17.20663 80 HIS A CA 1
ATOM 592 C C . HIS A 1 86 ? 49.51021 10.58094 98.17580 1.000 18.88438 80 HIS A C 1
ATOM 593 O O . HIS A 1 86 ? 50.10404 9.57419 98.57617 1.000 21.43930 80 HIS A O 1
ATOM 600 N N . LEU A 1 87 ? 48.26506 10.53191 97.71306 1.000 15.38049 81 LEU A N 1
ATOM 601 C CA . LEU A 1 87 ? 47.50357 9.29247 97.64160 1.000 14.56277 81 LEU A CA 1
ATOM 602 C C . LEU A 1 87 ? 47.56775 8.77946 96.20976 1.000 18.32756 81 LEU A C 1
ATOM 603 O O . LEU A 1 87 ? 47.14579 9.48251 95.28332 1.000 18.61523 81 LEU A O 1
ATOM 608 N N . LYS A 1 88 ? 48.10477 7.56572 96.02149 1.000 15.04627 82 LYS A N 1
ATOM 609 C CA . LYS A 1 88 ? 48.31791 7.04251 94.67474 1.000 15.48694 82 LYS A CA 1
ATOM 610 C C . LYS A 1 88 ? 47.50876 5.79725 94.33686 1.000 18.12208 82 LYS A C 1
ATOM 611 O O . LYS A 1 88 ? 47.12657 5.63656 93.18139 1.000 18.43388 82 LYS A O 1
ATOM 617 N N . THR A 1 89 ? 47.23431 4.91577 95.29092 1.000 16.01229 83 THR A N 1
ATOM 618 C CA . THR A 1 89 ? 46.44476 3.70972 95.03417 1.000 14.02508 83 THR A CA 1
ATOM 619 C C . THR A 1 89 ? 45.04689 3.91300 95.61227 1.000 13.35553 83 THR A C 1
ATOM 620 O O . THR A 1 89 ? 44.86792 3.91398 96.83583 1.000 12.60170 83 THR A O 1
ATOM 624 N N . ILE A 1 90 ? 44.05875 4.07126 94.73170 1.000 12.71422 84 ILE A N 1
ATOM 625 C CA . ILE A 1 90 ? 42.69484 4.44700 95.09949 1.000 11.90357 84 ILE A CA 1
ATOM 626 C C . ILE A 1 90 ? 41.74710 3.30303 94.75564 1.000 11.61807 84 ILE A C 1
ATOM 627 O O . ILE A 1 90 ? 41.75788 2.81476 93.61914 1.000 12.08914 84 ILE A O 1
ATOM 632 N N . LEU A 1 91 ? 40.88220 2.92601 95.69956 1.000 10.98660 85 LEU A N 1
ATOM 633 C CA . LEU A 1 91 ? 39.83024 1.94153 95.43736 1.000 10.76012 85 LEU A CA 1
ATOM 634 C C . LEU A 1 91 ? 38.47915 2.64665 95.31012 1.000 11.13963 85 LEU A C 1
ATOM 635 O O . LEU A 1 91 ? 38.04986 3.35809 96.22751 1.000 11.34297 85 LEU A O 1
ATOM 640 N N . VAL A 1 92 ? 37.81445 2.43924 94.18279 1.000 10.46989 86 VAL A N 1
ATOM 641 C CA . VAL A 1 92 ? 36.46875 2.95820 93.92205 1.000 10.17514 86 VAL A CA 1
ATOM 642 C C . VAL A 1 92 ? 35.47427 1.83495 94.20864 1.000 12.09881 86 VAL A C 1
ATOM 643 O O . VAL A 1 92 ? 35.63237 0.71660 93.69680 1.000 11.59062 86 VAL A O 1
ATOM 647 N N . VAL A 1 93 ? 34.47462 2.09805 95.05177 1.000 10.28826 87 VAL A N 1
ATOM 648 C CA . VAL A 1 93 ? 33.57037 1.04178 95.50112 1.000 10.76544 87 VAL A CA 1
ATOM 649 C C . VAL A 1 93 ? 32.12485 1.40234 95.17680 1.000 13.55887 87 VAL A C 1
ATOM 650 O O . VAL A 1 93 ? 31.69381 2.55502 95.33413 1.000 12.16687 87 VAL A O 1
ATOM 654 N N . ASP A 1 94 ? 31.37800 0.38968 94.72989 1.000 12.91607 88 ASP A N 1
ATOM 655 C CA . ASP A 1 94 ? 29.94696 0.46230 94.45510 1.000 13.33473 88 ASP A CA 1
ATOM 656 C C . ASP A 1 94 ? 29.36418 -0.89733 94.81041 1.000 12.37773 88 ASP A C 1
ATOM 657 O O . ASP A 1 94 ? 30.10791 -1.83524 95.11667 1.000 11.35067 88 ASP A O 1
ATOM 662 N N . GLU A 1 95 ? 28.02836 -1.00771 94.82016 1.000 16.54445 89 GLU A N 1
ATOM 663 C CA . GLU A 1 95 ? 27.45773 -2.23604 95.36085 1.000 15.46892 89 GLU A CA 1
ATOM 664 C C . GLU A 1 95 ? 27.14585 -3.22796 94.25576 1.000 11.07803 89 GLU A C 1
ATOM 665 O O . GLU A 1 95 ? 27.31731 -4.43315 94.46123 1.000 11.74507 89 GLU A O 1
ATOM 671 N N . ILE A 1 96 ? 26.73339 -2.75192 93.07687 1.000 11.49681 90 ILE A N 1
ATOM 672 C CA . ILE A 1 96 ? 26.40297 -3.64374 91.96588 1.000 14.05842 90 ILE A CA 1
ATOM 673 C C . ILE A 1 96 ? 26.81694 -2.98736 90.65349 1.000 15.51739 90 ILE A C 1
ATOM 674 O O . ILE A 1 96 ? 26.68210 -1.77377 90.47042 1.000 16.03434 90 ILE A O 1
ATOM 679 N N . VAL A 1 97 ? 27.36180 -3.79183 89.74785 1.000 14.21443 91 VAL A N 1
ATOM 680 C CA . VAL A 1 97 ? 27.63671 -3.35716 88.38244 1.000 14.11616 91 VAL A CA 1
ATOM 681 C C . VAL A 1 97 ? 26.58477 -4.00612 87.50429 1.000 16.74699 91 VAL A C 1
ATOM 682 O O . VAL A 1 97 ? 26.52681 -5.24011 87.39870 1.000 18.09387 91 VAL A O 1
ATOM 686 N N . ASP A 1 98 ? 25.74682 -3.18000 86.87545 1.000 18.02080 92 ASP A N 1
ATOM 687 C CA . ASP A 1 98 ? 24.64984 -3.67812 86.05381 1.000 16.48223 92 ASP A CA 1
ATOM 688 C C . ASP A 1 98 ? 25.07554 -3.62745 84.59282 1.000 23.78338 92 ASP A C 1
ATOM 689 O O . ASP A 1 98 ? 25.55655 -4.62567 84.04703 1.000 22.44757 92 ASP A O 1
ATOM 694 N N . SER A 1 99 ? 24.91154 -2.46917 83.95047 1.000 20.94177 93 SER A N 1
ATOM 695 C CA . SER A 1 99 ? 25.48862 -2.28304 82.62472 1.000 22.75197 93 SER A CA 1
ATOM 696 C C . SER A 1 99 ? 26.97376 -1.98283 82.69269 1.000 23.13532 93 SER A C 1
ATOM 697 O O . SER A 1 99 ? 27.68567 -2.22084 81.70946 1.000 23.48673 93 SER A O 1
ATOM 700 N N . GLY A 1 100 ? 27.45349 -1.49366 83.83456 1.000 17.48456 94 GLY A N 1
ATOM 701 C CA . GLY A 1 100 ? 28.79313 -0.95809 83.96877 1.000 18.85627 94 GLY A CA 1
ATOM 702 C C . GLY A 1 100 ? 28.96147 0.47665 83.50633 1.000 22.88401 94 GLY A C 1
ATOM 703 O O . GLY A 1 100 ? 30.06673 1.01728 83.62648 1.000 19.84964 94 GLY A O 1
ATOM 704 N N . ASN A 1 101 ? 27.90389 1.11369 82.98338 1.000 20.58400 95 ASN A N 1
ATOM 705 C CA . ASN A 1 101 ? 28.05251 2.44471 82.39062 1.000 21.82116 95 ASN A CA 1
ATOM 706 C C . ASN A 1 101 ? 28.45223 3.47958 83.43902 1.000 17.62994 95 ASN A C 1
ATOM 707 O O . ASN A 1 101 ? 29.29250 4.34726 83.17278 1.000 21.54890 95 ASN A O 1
ATOM 712 N N . SER A 1 102 ? 27.85845 3.41669 84.62904 1.000 15.26337 96 SER A N 1
ATOM 713 C CA . SER A 1 102 ? 28.14040 4.45759 85.61436 1.000 17.51672 96 SER A CA 1
ATOM 714 C C . SER A 1 102 ? 29.52210 4.26721 86.23900 1.000 22.29615 96 SER A C 1
ATOM 715 O O . SER A 1 102 ? 30.25874 5.24124 86.43100 1.000 18.43264 96 SER A O 1
ATOM 718 N N . LEU A 1 103 ? 29.92188 3.02426 86.51863 1.000 15.94308 97 LEU A N 1
ATOM 719 C CA . LEU A 1 103 ? 31.27685 2.82106 87.02196 1.000 16.13774 97 LEU A CA 1
ATOM 720 C C . LEU A 1 103 ? 32.32029 3.20094 85.97312 1.000 17.52084 97 LEU A C 1
ATOM 721 O O . LEU A 1 103 ? 33.34413 3.81846 86.29810 1.000 15.10978 97 LEU A O 1
ATOM 726 N N . GLU A 1 104 ? 32.08146 2.84772 84.70683 1.000 16.61172 98 GLU A N 1
ATOM 727 C CA . GLU A 1 104 ? 33.02206 3.22841 83.65753 1.000 21.91935 98 GLU A CA 1
ATOM 728 C C . GLU A 1 104 ? 33.17838 4.73794 83.57505 1.000 21.14440 98 GLU A C 1
ATOM 729 O O . GLU A 1 104 ? 34.29732 5.24012 83.43369 1.000 17.14863 98 GLU A O 1
ATOM 735 N N . ALA A 1 105 ? 32.06891 5.47667 83.67683 1.000 16.98188 99 ALA A N 1
ATOM 736 C CA . ALA A 1 105 ? 32.12359 6.93790 83.60268 1.000 21.00537 99 ALA A CA 1
ATOM 737 C C . ALA A 1 105 ? 32.76863 7.54557 84.84702 1.000 16.22264 99 ALA A C 1
ATOM 738 O O . ALA A 1 105 ? 33.47652 8.55067 84.75404 1.000 15.07102 99 ALA A O 1
ATOM 740 N N . VAL A 1 106 ? 32.54502 6.94957 86.01800 1.000 14.25437 100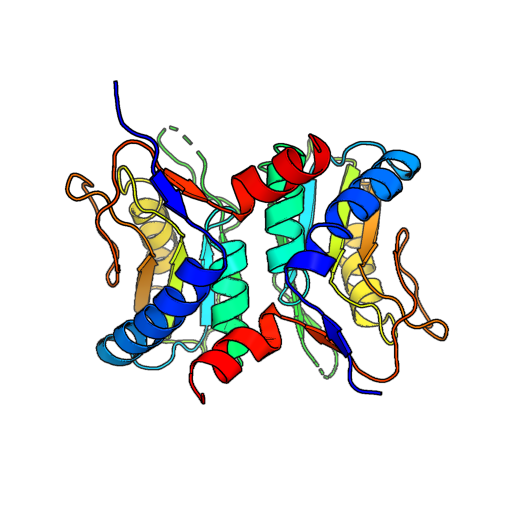 VAL A N 1
ATOM 741 C CA . VAL A 1 106 ? 33.23707 7.40202 87.23016 1.000 13.83402 100 VAL A CA 1
ATOM 742 C C . VAL A 1 106 ? 34.75352 7.26000 87.07638 1.000 16.16529 100 VAL A C 1
ATOM 743 O O . VAL A 1 106 ? 35.51973 8.19089 87.36741 1.000 16.64847 100 VAL A O 1
ATOM 747 N N . LEU A 1 107 ? 35.21302 6.08580 86.64347 1.000 13.64811 101 LEU A N 1
ATOM 748 C CA . LEU A 1 107 ? 36.65289 5.84552 86.52655 1.000 14.15939 101 LEU A CA 1
ATOM 749 C C . LEU A 1 107 ? 37.29068 6.75880 85.49613 1.000 16.76785 101 LEU A C 1
ATOM 750 O O . LEU A 1 107 ? 38.40040 7.27166 85.70288 1.000 15.24594 101 LEU A O 1
ATOM 755 N N . LYS A 1 108 ? 36.59160 7.00222 84.39192 1.000 16.90236 102 LYS A N 1
ATOM 756 C CA . LYS A 1 108 ? 37.14222 7.85694 83.35590 1.000 18.05235 102 LYS A CA 1
ATOM 757 C C . LYS A 1 108 ? 37.33616 9.29088 83.85519 1.000 17.68648 102 LYS A C 1
ATOM 758 O O . LYS A 1 108 ? 38.38725 9.89439 83.60609 1.000 18.39624 102 LYS A O 1
ATOM 764 N N . VAL A 1 109 ? 36.36941 9.84953 84.58898 1.000 16.99239 103 VAL A N 1
ATOM 765 C CA . VAL A 1 109 ? 36.56175 11.21272 85.10296 1.000 18.45541 103 VAL A CA 1
ATOM 766 C C . VAL A 1 109 ? 37.65221 11.23700 86.17219 1.000 16.56818 103 VAL A C 1
ATOM 767 O O . VAL A 1 109 ? 38.50072 12.14000 86.18812 1.000 18.51603 103 VAL A O 1
ATOM 771 N N . LEU A 1 110 ? 37.66746 10.24312 87.06528 1.000 14.50427 104 LEU A N 1
ATOM 772 C CA . LEU A 1 110 ? 38.68947 10.20916 88.10808 1.000 14.89283 104 LEU A CA 1
ATOM 773 C C . LEU A 1 110 ? 40.08270 10.12925 87.50128 1.000 14.90365 104 LEU A C 1
ATOM 774 O O . LEU A 1 110 ? 40.99250 10.86550 87.90599 1.000 15.38716 104 LEU A O 1
ATOM 779 N N . GLN A 1 111 ? 40.27387 9.22769 86.53206 1.000 15.33841 105 GLN A N 1
ATOM 780 C CA . GLN A 1 111 ? 41.57696 9.09115 85.89331 1.000 16.17056 105 GLN A CA 1
ATOM 781 C C . GLN A 1 111 ? 41.94624 10.33316 85.08869 1.000 21.35234 105 GLN A C 1
ATOM 782 O O . GLN A 1 111 ? 43.12378 10.72116 85.04384 1.000 17.75045 105 GLN A O 1
ATOM 788 N N . ASP A 1 112 ? 40.95657 10.96317 84.44153 1.000 17.37031 106 ASP A N 1
ATOM 789 C CA . ASP A 1 112 ? 41.19986 12.20089 83.70134 1.000 23.48306 106 ASP A CA 1
ATOM 790 C C . ASP A 1 112 ? 41.66579 13.30653 84.64643 1.000 22.25572 106 ASP A C 1
ATOM 791 O O . ASP A 1 112 ? 42.60480 14.05267 84.33983 1.000 19.63832 106 ASP A O 1
ATOM 796 N N . LYS A 1 113 ? 41.03082 13.41378 85.80504 1.000 17.62221 107 LYS A N 1
ATOM 797 C CA . LYS A 1 113 ? 41.37498 14.47229 86.74590 1.000 21.20331 107 LYS A CA 1
ATOM 798 C C . LYS A 1 113 ? 42.64181 14.15720 87.54130 1.000 20.02531 107 LYS A C 1
ATOM 799 O O . LYS A 1 113 ? 43.34155 15.07670 87.97868 1.000 19.33429 107 LYS A O 1
ATOM 805 N N . HIS A 1 114 ? 42.97097 12.88447 87.72919 1.000 17.12830 108 HIS A N 1
ATOM 806 C CA . HIS A 1 114 ? 44.16065 12.49630 88.48453 1.000 16.79394 108 HIS A CA 1
ATOM 807 C C . HIS A 1 114 ? 44.99510 11.52461 87.65444 1.000 17.34014 108 HIS A C 1
ATOM 808 O O . HIS A 1 114 ? 45.05638 10.32440 87.95731 1.000 20.28300 108 HIS A O 1
ATOM 815 N N . PRO A 1 115 ? 45.64538 12.00768 86.58845 1.000 18.45380 109 PRO A N 1
ATOM 816 C CA . PRO A 1 115 ? 46.36289 11.08937 85.69624 1.000 19.08156 109 PRO A CA 1
ATOM 817 C C . PRO A 1 115 ? 47.52826 10.38462 86.36624 1.000 19.90053 109 PRO A C 1
ATOM 818 O O . PRO A 1 115 ? 48.03291 9.39969 85.81309 1.000 23.14611 109 PRO A O 1
ATOM 822 N N . ASP A 1 116 ? 47.96057 10.86905 87.53168 1.000 18.94315 110 ASP A N 1
ATOM 823 C CA . ASP A 1 116 ? 49.08727 10.36478 88.31242 1.000 26.89774 110 ASP A CA 1
ATOM 824 C C . ASP A 1 116 ? 48.72920 9.17748 89.21335 1.000 25.92392 110 ASP A C 1
ATOM 825 O O . ASP A 1 116 ? 49.63120 8.53275 89.75856 1.000 24.63054 110 ASP A O 1
ATOM 830 N N . LYS A 1 117 ? 47.45374 8.87100 89.39910 1.000 20.78369 111 LYS A N 1
ATOM 831 C CA . LYS A 1 117 ? 47.05274 7.89692 90.40145 1.000 18.67229 111 LYS A CA 1
ATOM 832 C C . LYS A 1 117 ? 46.59476 6.60607 89.73744 1.000 19.67108 111 LYS A C 1
ATOM 833 O O . LYS A 1 117 ? 46.27072 6.57625 88.55064 1.000 18.35755 111 LYS A O 1
ATOM 839 N N . LYS A 1 118 ? 46.56376 5.52438 90.50506 1.000 15.71254 112 LYS A N 1
ATOM 840 C CA . LYS A 1 118 ? 46.00407 4.28843 89.98479 1.000 19.80001 112 LYS A CA 1
ATOM 841 C C . LYS A 1 118 ? 44.68231 3.96618 90.67281 1.000 19.82880 112 LYS A C 1
ATOM 842 O O . LYS A 1 118 ? 44.64192 3.79739 91.89654 1.000 14.88890 112 LYS A O 1
ATOM 848 N N . PHE A 1 119 ? 43.61108 3.86522 89.87937 1.000 15.22984 113 PHE A N 1
ATOM 849 C CA . PHE A 1 119 ? 42.26830 3.60383 90.38275 1.000 13.54080 113 PHE A CA 1
ATOM 850 C C . PHE A 1 119 ? 41.89483 2.15314 90.10439 1.000 20.70235 113 PHE A C 1
ATOM 851 O O . PHE A 1 119 ? 42.01793 1.68675 88.96630 1.000 20.16387 113 PHE A O 1
ATOM 859 N N . TYR A 1 120 ? 41.48240 1.43884 91.15382 1.000 16.33752 114 TYR A N 1
ATOM 860 C CA . TYR A 1 120 ? 40.94134 0.08972 91.06675 1.000 14.39993 114 TYR A CA 1
ATOM 861 C C . TYR A 1 120 ? 39.47982 0.13284 91.47891 1.000 12.67014 114 TYR A C 1
ATOM 862 O O . TYR A 1 120 ? 39.08656 0.97748 92.27835 1.000 13.81784 114 TYR A O 1
ATOM 871 N N . SER A 1 121 ? 38.66841 -0.78570 90.95540 1.000 12.61083 115 SER A N 1
ATOM 872 C CA . SER A 1 121 ? 37.25062 -0.78270 91.30080 1.000 12.08193 115 SER A CA 1
ATOM 873 C C . SER A 1 121 ? 36.86225 -2.11581 91.92502 1.000 13.79946 115 SER A C 1
ATOM 874 O O . SER A 1 121 ? 37.41712 -3.16731 91.59004 1.000 13.73859 115 SER A O 1
ATOM 877 N N . ALA A 1 122 ? 35.90775 -2.06130 92.85049 1.000 13.55429 116 ALA A N 1
ATOM 878 C CA . ALA A 1 122 ? 35.40052 -3.25091 93.52477 1.000 12.10927 116 ALA A CA 1
ATOM 879 C C . ALA A 1 122 ? 33.89831 -3.11257 93.67542 1.000 13.80948 116 ALA A C 1
ATOM 880 O O . ALA A 1 122 ? 33.40703 -2.02239 93.98103 1.000 12.69689 116 ALA A O 1
ATOM 882 N N . SER A 1 123 ? 33.18106 -4.22426 93.47226 1.000 12.96596 117 SER A N 1
ATOM 883 C CA . SER A 1 123 ? 31.73610 -4.28079 93.61072 1.000 12.70870 117 SER A CA 1
ATOM 884 C C . SER A 1 123 ? 31.38411 -5.58264 94.31994 1.000 13.84515 117 SER A C 1
ATOM 885 O O . SER A 1 123 ? 32.11808 -6.56454 94.22953 1.000 12.95645 117 SER A O 1
ATOM 888 N N . LEU A 1 124 ? 30.27036 -5.58832 95.05123 1.000 14.89623 118 LEU A N 1
ATOM 889 C CA . LEU A 1 124 ? 29.79195 -6.84650 95.61661 1.000 14.85655 118 LEU A CA 1
ATOM 890 C C . LEU A 1 124 ? 29.23957 -7.74252 94.51600 1.000 12.90028 118 LEU A C 1
ATOM 891 O O . LEU A 1 124 ? 29.61634 -8.91134 94.40515 1.000 13.62392 118 LEU A O 1
ATOM 896 N N . PHE A 1 125 ? 28.37397 -7.19392 93.66810 1.000 13.01549 119 PHE A N 1
ATOM 897 C CA . PHE A 1 125 ? 27.69298 -7.94991 92.63007 1.000 13.99372 119 PHE A CA 1
ATOM 898 C C . PHE A 1 125 ? 28.03051 -7.39814 91.25693 1.000 14.30477 119 PHE A C 1
ATOM 899 O O . PHE A 1 125 ? 28.28278 -6.20584 91.08959 1.000 14.02070 119 PHE A O 1
ATOM 907 N N . GLN A 1 126 ? 28.01105 -8.27262 90.26847 1.000 15.33043 120 GLN A N 1
ATOM 908 C CA . GLN A 1 126 ? 28.28368 -7.85625 88.90049 1.000 16.31491 120 GLN A CA 1
ATOM 909 C C . GLN A 1 126 ? 27.53088 -8.75680 87.94322 1.000 20.14828 120 GLN A C 1
ATOM 910 O O . GLN A 1 126 ? 27.63125 -9.98609 88.02141 1.000 21.09830 120 GLN A O 1
ATOM 916 N N . LYS A 1 127 ? 26.78704 -8.15273 87.03568 1.000 17.79282 121 LYS A N 1
ATOM 917 C CA . LYS A 1 127 ? 25.95710 -8.98723 86.20324 1.000 24.30434 121 LYS A CA 1
ATOM 918 C C . LYS A 1 127 ? 26.84968 -9.37603 85.03388 1.000 24.65225 121 LYS A C 1
ATOM 919 O O . LYS A 1 127 ? 27.76822 -8.63091 84.67145 1.000 19.14110 121 LYS A O 1
ATOM 925 N N . THR A 1 128 ? 26.76836 -10.65370 84.62412 1.000 22.72776 122 THR A N 1
ATOM 926 C CA . THR A 1 128 ? 27.78965 -11.25506 83.73264 1.000 24.99717 122 THR A CA 1
ATOM 927 C C . THR A 1 128 ? 27.84417 -10.60696 82.35029 1.000 26.84343 122 THR A C 1
ATOM 928 O O . THR A 1 128 ? 28.89803 -10.59648 81.70294 1.000 25.30672 122 THR A O 1
ATOM 932 N N . SER A 1 129 ? 26.71880 -10.11403 81.86392 1.000 22.87107 123 SER A N 1
ATOM 933 C CA . SER A 1 129 ? 26.66404 -9.46015 80.56646 1.000 23.18509 123 SER A CA 1
ATOM 934 C C . SER A 1 129 ? 27.08699 -7.99515 80.62135 1.000 23.68706 123 SER A C 1
ATOM 935 O O . SER A 1 129 ? 26.96563 -7.29985 79.61110 1.000 24.94891 123 SER A O 1
ATOM 938 N N . ALA A 1 130 ? 27.58608 -7.50666 81.75919 1.000 23.09892 124 ALA A N 1
ATOM 939 C CA . ALA A 1 130 ? 27.97569 -6.10463 81.84322 1.000 22.29253 124 ALA A CA 1
ATOM 940 C C . ALA A 1 130 ? 29.01225 -5.76857 80.77892 1.000 26.30535 124 ALA A C 1
ATOM 941 O O . ALA A 1 130 ? 29.95234 -6.53070 80.53494 1.000 26.82886 124 ALA A O 1
ATOM 943 N N . LYS A 1 131 ? 28.82485 -4.61067 80.13941 1.000 28.80808 125 LYS A N 1
ATOM 944 C CA . LYS A 1 131 ? 29.75845 -4.16202 79.11294 1.000 29.84832 125 LYS A CA 1
ATOM 945 C C . LYS A 1 131 ? 31.07278 -3.69452 79.72168 1.000 25.16009 125 LYS A C 1
ATOM 946 O O . LYS A 1 131 ? 32.12200 -3.76683 79.07431 1.000 27.75844 125 LYS A O 1
ATOM 948 N N . TYR A 1 132 ? 31.03388 -3.21832 80.95731 1.000 21.97852 126 TYR A N 1
ATOM 949 C CA . TYR A 1 132 ? 32.22228 -2.78991 81.67382 1.000 27.20813 126 TYR A CA 1
ATOM 950 C C . TYR A 1 132 ? 32.19528 -3.46945 83.03517 1.000 24.89326 126 TYR A C 1
ATOM 951 O O . TYR A 1 132 ? 31.14779 -3.49623 83.69079 1.000 20.65659 126 TYR A O 1
ATOM 960 N N . LYS A 1 133 ? 33.32119 -4.04340 83.45149 1.000 21.09353 127 LYS A N 1
ATOM 961 C CA . LYS A 1 133 ? 33.35216 -4.81959 84.68060 1.000 18.19020 127 LYS A CA 1
ATOM 962 C C . LYS A 1 133 ? 34.31347 -4.20173 85.68227 1.000 21.45809 127 LYS A C 1
ATOM 963 O O . LYS A 1 133 ? 35.25795 -3.50144 85.30939 1.000 21.41877 127 LYS A O 1
ATOM 969 N N . ALA A 1 134 ? 34.04825 -4.45809 86.96039 1.000 17.13634 128 ALA A N 1
ATOM 970 C CA . ALA A 1 134 ? 34.91880 -4.00037 88.03337 1.000 16.83111 128 ALA A CA 1
ATOM 971 C C . ALA A 1 134 ? 36.19095 -4.84356 88.05483 1.000 19.07618 128 ALA A C 1
ATOM 972 O O . ALA A 1 134 ? 36.23468 -5.95383 87.51472 1.000 19.23397 128 ALA A O 1
ATOM 974 N N . ASP A 1 135 ? 37.24906 -4.29149 88.65282 1.000 15.82987 129 ASP A N 1
ATOM 975 C CA . ASP A 1 135 ? 38.46934 -5.07562 88.82627 1.000 21.54054 129 ASP A CA 1
ATOM 976 C C . ASP A 1 135 ? 38.24161 -6.25257 89.76222 1.000 22.96361 129 ASP A C 1
ATOM 977 O O . ASP A 1 135 ? 38.85430 -7.31547 89.59760 1.000 19.34924 129 ASP A O 1
ATOM 982 N N . ALA A 1 136 ? 37.39869 -6.06918 90.77730 1.000 15.48235 130 ALA A N 1
ATOM 983 C CA . ALA A 1 136 ? 37.16287 -7.10173 91.77195 1.000 17.87475 130 ALA A CA 1
ATOM 984 C C . ALA A 1 136 ? 35.67333 -7.14884 92.05534 1.000 18.66935 130 ALA A C 1
ATOM 985 O O . ALA A 1 136 ? 35.06362 -6.11490 92.33001 1.000 16.60584 130 ALA A O 1
ATOM 987 N N . PHE A 1 137 ? 35.07909 -8.33417 91.95802 1.000 17.98395 131 PHE A N 1
ATOM 988 C CA . PHE A 1 137 ? 33.67978 -8.48555 92.32980 1.000 14.29479 131 PHE A CA 1
ATOM 989 C C . PHE A 1 137 ? 33.50285 -9.87328 92.92421 1.000 17.32872 131 PHE A C 1
ATOM 990 O O . PHE A 1 137 ? 34.28331 -10.78202 92.63851 1.000 20.35505 131 PHE A O 1
ATOM 998 N N . LEU A 1 138 ? 32.47076 -10.03739 93.75634 1.000 15.43634 132 LEU A N 1
ATOM 999 C CA . LEU A 1 138 ? 32.28348 -11.30720 94.46073 1.000 19.13267 132 LEU A CA 1
ATOM 1000 C C . LEU A 1 138 ? 31.28792 -12.23406 93.78622 1.000 20.63103 132 LEU A C 1
ATOM 1001 O O . LEU A 1 138 ? 31.54858 -13.43592 93.66510 1.000 20.15107 132 LEU A O 1
ATOM 1006 N N . LYS A 1 139 ? 30.12642 -11.71664 93.39372 1.000 16.56456 133 LYS A N 1
ATOM 1007 C CA . LYS A 1 139 ? 29.01580 -12.57501 93.00328 1.000 25.65339 133 LYS A CA 1
ATOM 1008 C C . LYS A 1 139 ? 28.37487 -12.08759 91.71214 1.000 21.54874 133 LYS A C 1
ATOM 1009 O O . LYS A 1 139 ? 28.26630 -10.87547 91.48553 1.000 16.36023 133 LYS A O 1
ATOM 1015 N N . ASP A 1 140 ? 27.92924 -13.04275 90.88761 1.000 19.89627 134 ASP A N 1
ATOM 1016 C CA . ASP A 1 140 ? 27.09539 -12.72334 89.73627 1.000 19.97221 134 ASP A CA 1
ATOM 1017 C C . ASP A 1 140 ? 25.79496 -12.10937 90.23532 1.000 23.66079 134 ASP A C 1
ATOM 1018 O O . ASP A 1 140 ? 25.24874 -12.52789 91.25953 1.000 25.84571 134 ASP A O 1
ATOM 1023 N N . ALA A 1 141 ? 25.30705 -11.09896 89.53086 1.000 22.45275 135 ALA A N 1
ATOM 1024 C CA . ALA A 1 141 ? 24.09640 -10.42087 89.97489 1.000 20.45462 135 ALA A CA 1
ATOM 1025 C C . ALA A 1 141 ? 22.87756 -11.21963 89.53833 1.000 29.59620 135 ALA A C 1
ATOM 1026 O O . ALA A 1 141 ? 22.70388 -11.45726 88.33790 1.000 26.08864 135 ALA A O 1
ATOM 1028 N N . PRO A 1 142 ? 22.01894 -11.64463 90.46519 1.000 34.11495 136 PRO A N 1
ATOM 1029 C CA . PRO A 1 142 ? 20.79045 -12.35117 90.07726 1.000 35.95433 136 PRO A CA 1
ATOM 1030 C C . PRO A 1 142 ? 19.77182 -11.41375 89.45399 1.000 38.26260 136 PRO A C 1
ATOM 1031 O O . PRO A 1 142 ? 19.99272 -10.19647 89.41103 1.000 35.63321 136 PRO A O 1
ATOM 1035 N N . GLU A 1 143 ? 18.64354 -11.97526 89.00503 1.000 35.15434 137 GLU A N 1
ATOM 1036 C CA . GLU A 1 143 ? 17.62054 -11.19525 88.31028 1.000 46.57341 137 GLU A CA 1
ATOM 1037 C C . GLU A 1 143 ? 17.21938 -9.95104 89.09780 1.000 45.14392 137 GLU A C 1
ATOM 1038 O O . GLU A 1 143 ? 17.13812 -8.85138 88.53878 1.000 54.82299 137 GLU A O 1
ATOM 1040 N N . TRP A 1 144 ? 16.96444 -10.09542 90.39703 1.000 46.10899 138 TRP A N 1
ATOM 1041 C CA . TRP A 1 144 ? 16.81430 -8.90454 91.22560 1.000 58.53528 138 TRP A CA 1
ATOM 1042 C C . TRP A 1 144 ? 17.17911 -9.18896 92.67419 1.000 37.42029 138 TRP A C 1
ATOM 1043 O O . TRP A 1 144 ? 16.93689 -10.27857 93.20107 1.000 37.45145 138 TRP A O 1
ATOM 1054 N N . ILE A 1 145 ? 17.75430 -8.17079 93.29712 1.000 45.61127 139 ILE A N 1
ATOM 1055 C CA . ILE A 1 145 ? 18.27988 -8.20674 94.65030 1.000 35.55308 139 ILE A CA 1
ATOM 1056 C C . ILE A 1 145 ? 17.77944 -6.98990 95.42333 1.000 30.21909 139 ILE A C 1
ATOM 1057 O O . ILE A 1 145 ? 18.01556 -5.84529 95.01974 1.000 29.19827 139 ILE A O 1
ATOM 1062 N N . ASP A 1 146 ? 17.06234 -7.24406 96.51401 1.000 22.59834 140 ASP A N 1
ATOM 1063 C CA . ASP A 1 146 ? 16.78143 -6.22864 97.52166 1.000 28.24632 140 ASP A CA 1
ATOM 1064 C C . ASP A 1 146 ? 17.98291 -6.12751 98.45225 1.000 22.20262 140 ASP A C 1
ATOM 1065 O O . ASP A 1 146 ? 18.33214 -7.10535 99.11877 1.000 26.35772 140 ASP A O 1
ATOM 1070 N N . PHE A 1 147 ? 18.60138 -4.95673 98.52819 1.000 19.89106 141 PHE A N 1
ATOM 1071 C CA . PHE A 1 147 ? 19.68365 -4.75760 99.48163 1.000 14.22677 141 PHE A CA 1
ATOM 1072 C C . PHE A 1 147 ? 19.11102 -4.29874 100.81430 1.000 14.46779 141 PHE A C 1
ATOM 1073 O O . PHE A 1 147 ? 18.15627 -3.52269 100.85269 1.000 13.13134 141 PHE A O 1
ATOM 1081 N N . PHE A 1 148 ? 19.71627 -4.75835 101.90956 1.000 13.90387 142 PHE A N 1
ATOM 1082 C CA . PHE A 1 148 ? 19.18003 -4.40781 103.21925 1.000 13.91494 142 PHE A CA 1
ATOM 1083 C C . PHE A 1 148 ? 19.15606 -2.89447 103.44304 1.000 12.34038 142 PHE A C 1
ATOM 1084 O O . PHE A 1 148 ? 18.22911 -2.39404 104.08583 1.000 10.57920 142 PHE A O 1
ATOM 1092 N N . TRP A 1 149 ? 20.13159 -2.14211 102.90831 1.000 10.53363 143 TRP A N 1
ATOM 1093 C CA . TRP A 1 149 ? 20.07539 -0.68627 103.07144 1.000 9.26768 143 TRP A CA 1
ATOM 1094 C C . TRP A 1 149 ? 18.91369 -0.05974 102.29391 1.000 13.58414 143 TRP A C 1
ATOM 1095 O O . TRP A 1 149 ? 18.53271 1.06896 102.60954 1.000 11.96439 143 TRP A O 1
ATOM 1106 N N . GLU A 1 150 ? 18.30940 -0.79521 101.33605 1.000 10.38798 144 GLU A N 1
ATOM 1107 C CA . GLU A 1 150 ? 17.15528 -0.32408 100.56800 1.000 14.50619 144 GLU A CA 1
ATOM 1108 C C . GLU A 1 150 ? 15.82661 -0.62557 101.27694 1.000 19.02633 144 GLU A C 1
ATOM 1109 O O . GLU A 1 150 ? 14.89977 0.20266 101.25151 1.000 14.17958 144 GLU A O 1
ATOM 1115 N N . VAL A 1 151 ? 15.69327 -1.81583 101.87989 1.000 13.92419 145 VAL A N 1
ATOM 1116 C CA . VAL A 1 151 ? 14.37066 -2.33349 102.24725 1.000 13.07043 145 VAL A CA 1
ATOM 1117 C C . VAL A 1 151 ? 14.15852 -2.53124 103.74544 1.000 15.80913 145 VAL A C 1
ATOM 1118 O O . VAL A 1 151 ? 13.01083 -2.51245 104.21296 1.000 13.12205 145 VAL A O 1
ATOM 1122 N N . ASP A 1 152 ? 15.23028 -2.75765 104.51419 1.000 12.63195 146 ASP A N 1
ATOM 1123 C CA . ASP A 1 152 ? 15.02758 -3.16305 105.90913 1.000 13.73969 146 ASP A CA 1
ATOM 1124 C C . ASP A 1 152 ? 14.26285 -2.10985 106.69432 1.000 15.12570 146 ASP A C 1
ATOM 1125 O O . ASP A 1 152 ? 13.47267 -2.43407 107.58585 1.000 13.27881 146 ASP A O 1
ATOM 1130 N N . LEU A 1 153 ? 14.49502 -0.84205 106.38658 1.000 12.05887 147 LEU A N 1
ATOM 1131 C CA . LEU A 1 153 ? 13.94038 0.21436 107.21235 1.000 13.59261 147 LEU A CA 1
ATOM 1132 C C . LEU A 1 153 ? 12.46428 0.42292 106.89930 1.000 17.29537 147 LEU A C 1
ATOM 1133 O O . LEU A 1 153 ? 11.63437 0.52429 107.81821 1.000 12.85269 147 LEU A O 1
ATOM 1138 N N . LYS A 1 154 ? 12.09406 0.39939 105.61366 1.000 16.33763 148 LYS A N 1
ATOM 1139 C CA . LYS A 1 154 ? 10.66825 0.45222 105.29855 1.000 19.77480 148 LYS A CA 1
ATOM 1140 C C . LYS A 1 154 ? 9.94930 -0.82218 105.72618 1.000 20.13645 148 LYS A C 1
ATOM 1141 O O . LYS A 1 154 ? 8.76167 -0.77194 106.06110 1.000 17.13179 148 LYS A O 1
ATOM 1147 N N . ASN A 1 155 ? 10.63598 -1.97121 105.71854 1.000 14.93238 149 ASN A N 1
ATOM 1148 C CA . ASN A 1 155 ? 9.98816 -3.19711 106.18410 1.000 18.01118 149 ASN A CA 1
ATOM 1149 C C . ASN A 1 155 ? 9.72532 -3.14649 107.68072 1.000 17.02489 149 ASN A C 1
ATOM 1150 O O . ASN A 1 155 ? 8.65730 -3.56476 108.13908 1.000 19.06090 149 ASN A O 1
ATOM 1155 N N . LEU A 1 156 ? 10.69524 -2.65574 108.46013 1.000 15.63350 150 LEU A N 1
ATOM 1156 C CA . LEU A 1 156 ? 10.48017 -2.50873 109.89879 1.000 15.11051 150 LEU A CA 1
ATOM 1157 C C . LEU A 1 156 ? 9.33161 -1.54461 110.18176 1.000 16.64751 150 LEU A C 1
ATOM 1158 O O . LEU A 1 156 ? 8.51430 -1.78549 111.07126 1.000 16.85097 150 LEU A O 1
ATOM 1163 N N . LYS A 1 157 ? 9.25141 -0.45103 109.42232 1.000 15.26873 151 LYS A N 1
ATOM 1164 C CA . LYS A 1 157 ? 8.20810 0.53742 109.66673 1.000 20.20975 151 LYS A CA 1
ATOM 1165 C C . LYS A 1 157 ? 6.82569 -0.04604 109.40882 1.000 21.52710 151 LYS A C 1
ATOM 1166 O O . LYS A 1 157 ? 5.87494 0.23997 110.14390 1.000 21.15904 151 LYS A O 1
ATOM 1172 N N A SER A 1 158 ? 6.69424 -0.87605 108.37615 0.479 23.01824 152 SER A N 1
ATOM 1173 N N B SER A 1 158 ? 6.70777 -0.89067 108.38947 0.521 22.98534 152 SER A N 1
ATOM 1174 C CA A SER A 1 158 ? 5.39414 -1.32648 107.89664 0.479 25.82921 152 SER A CA 1
ATOM 1175 C CA B SER A 1 158 ? 5.43151 -1.35412 107.86088 0.521 25.84263 152 SER A CA 1
ATOM 1176 C C A SER A 1 158 ? 5.01460 -2.71336 108.40701 0.479 31.43566 152 SER A C 1
ATOM 1177 C C B SER A 1 158 ? 4.97668 -2.68588 108.44500 0.521 31.48913 152 SER A C 1
ATOM 1178 O O A SER A 1 158 ? 4.15304 -3.37074 107.80645 0.479 27.68065 152 SER A O 1
ATOM 1179 O O B SER A 1 158 ? 4.02563 -3.28326 107.92201 0.521 27.59522 152 SER A O 1
ATOM 1184 N N . HIS A 1 159 ? 5.63695 -3.17047 109.49270 1.000 36.87949 153 HIS A N 1
ATOM 1185 C CA . HIS A 1 159 ? 5.28044 -4.44647 110.10718 1.000 46.08855 153 HIS A CA 1
ATOM 1186 C C . HIS A 1 159 ? 5.33320 -4.31141 111.62078 1.000 48.33124 153 HIS A C 1
ATOM 1187 O O . HIS A 1 159 ? 5.40334 -3.19742 112.14011 1.000 49.43989 153 HIS A O 1
ATOM 1194 N N . HIS B 1 3 ? 37.43476 1.69603 134.46060 1.000 58.69679 -3 HIS B N 1
ATOM 1195 C CA . HIS B 1 3 ? 37.07094 3.06700 134.11391 1.000 64.30938 -3 HIS B CA 1
ATOM 1196 C C . HIS B 1 3 ? 35.58860 3.17778 133.74595 1.000 61.46007 -3 HIS B C 1
ATOM 1197 O O . HIS B 1 3 ? 34.72070 3.28323 134.61678 1.000 60.59215 -3 HIS B O 1
ATOM 1199 N N . HIS B 1 4 ? 35.30230 3.14857 132.44965 1.000 53.53123 -2 HIS B N 1
ATOM 1200 C CA . HIS B 1 4 ? 33.94619 3.29210 131.94415 1.000 45.26262 -2 HIS B CA 1
ATOM 1201 C C . HIS B 1 4 ? 33.44044 1.96315 131.40085 1.000 31.17873 -2 HIS B C 1
ATOM 1202 O O . HIS B 1 4 ? 34.21388 1.14285 130.89661 1.000 35.32787 -2 HIS B O 1
ATOM 1209 N N . HIS B 1 5 ? 32.13153 1.76516 131.49600 1.000 26.12316 -1 HIS B N 1
ATOM 1210 C CA . HIS B 1 5 ? 31.51858 0.53461 131.01900 1.000 21.52257 -1 HIS B CA 1
ATOM 1211 C C . HIS B 1 5 ? 31.24322 0.60195 129.51400 1.000 17.10182 -1 HIS B C 1
ATOM 1212 O O . HIS B 1 5 ? 31.13313 1.67308 128.91711 1.000 16.08616 -1 HIS B O 1
ATOM 1219 N N . HIS B 1 6 ? 31.11418 -0.57537 128.91317 1.000 15.80451 0 HIS B N 1
ATOM 1220 C CA . HIS B 1 6 ? 31.25116 -0.77936 127.47591 1.000 14.87546 0 HIS B CA 1
ATOM 1221 C C . HIS B 1 6 ? 29.86043 -0.81960 126.84204 1.000 14.14657 0 HIS B C 1
ATOM 1222 O O . HIS B 1 6 ? 29.13244 -1.79914 127.00694 1.000 14.46952 0 HIS B O 1
ATOM 1229 N N . HIS B 1 7 ? 29.48520 0.23956 126.13135 1.000 13.29206 1 HIS B N 1
ATOM 1230 C CA . HIS B 1 7 ? 28.21808 0.26772 125.40517 1.000 12.64548 1 HIS B CA 1
ATOM 1231 C C . HIS B 1 7 ? 28.43937 -0.09944 123.93584 1.000 12.15228 1 HIS B C 1
ATOM 1232 O O . HIS B 1 7 ? 29.50279 0.15864 123.36508 1.000 13.69972 1 HIS B O 1
ATOM 1239 N N . HIS B 1 8 ? 27.43231 -0.71955 123.31754 1.000 11.68392 2 HIS B N 1
ATOM 1240 C CA . HIS B 1 8 ? 27.57594 -1.15223 121.93237 1.000 11.13401 2 HIS B CA 1
ATOM 1241 C C . HIS B 1 8 ? 26.30705 -0.85307 121.14372 1.000 11.11083 2 HIS B C 1
ATOM 1242 O O . HIS B 1 8 ? 25.19404 -1.02836 121.65434 1.000 11.99923 2 HIS B O 1
ATOM 1249 N N . TYR B 1 9 ? 26.47318 -0.42992 119.88507 1.000 9.93976 3 TYR B N 1
ATOM 1250 C CA . TYR B 1 9 ? 25.34682 -0.06440 119.02177 1.000 9.83383 3 TYR B CA 1
ATOM 1251 C C . TYR B 1 9 ? 25.22664 -1.07515 117.88549 1.000 9.42184 3 TYR B C 1
ATOM 1252 O O . TY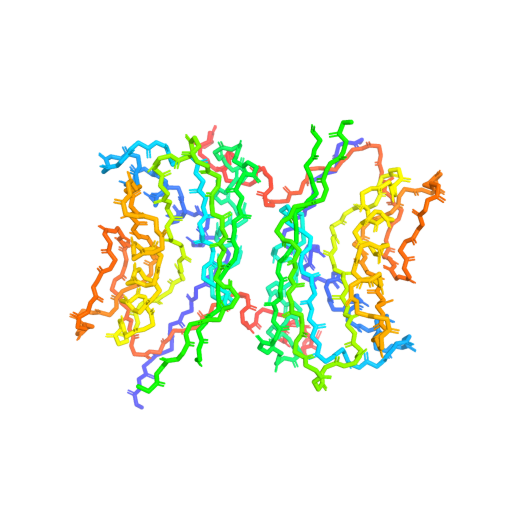R B 1 9 ? 26.07348 -1.11748 116.99201 1.000 10.40887 3 TYR B O 1
ATOM 1261 N N . SER B 1 10 ? 24.17636 -1.88086 117.91262 1.000 10.27999 4 SER B N 1
ATOM 1262 C CA . SER B 1 10 ? 24.00621 -2.96875 116.95552 1.000 10.56450 4 SER B CA 1
ATOM 1263 C C . SER B 1 10 ? 23.23075 -2.51090 115.71736 1.000 10.83568 4 SER B C 1
ATOM 1264 O O . SER B 1 10 ? 22.60458 -1.45955 115.70631 1.000 9.20340 4 SER B O 1
ATOM 1267 N N . TYR B 1 11 ? 23.21838 -3.36204 114.68834 1.000 10.98000 5 TYR B N 1
ATOM 1268 C CA . TYR B 1 11 ? 22.45465 -3.04172 113.48344 1.000 9.36452 5 TYR B CA 1
ATOM 1269 C C . TYR B 1 11 ? 20.95944 -2.91516 113.78653 1.000 9.86257 5 TYR B C 1
ATOM 1270 O O . TYR B 1 11 ? 20.28899 -1.99985 113.28872 1.000 9.74880 5 TYR B O 1
ATOM 1279 N N . GLU B 1 12 ? 20.41951 -3.82757 114.60032 1.000 10.65220 6 GLU B N 1
ATOM 1280 C CA . GLU B 1 12 ? 18.99339 -3.78581 114.93156 1.000 14.62534 6 GLU B CA 1
ATOM 1281 C C . GLU B 1 12 ? 18.62076 -2.50490 115.67318 1.000 10.56790 6 GLU B C 1
ATOM 1282 O O . GLU B 1 12 ? 17.55530 -1.92413 115.42628 1.000 11.19552 6 GLU B O 1
ATOM 1284 N N . THR B 1 13 ? 19.46192 -2.05967 116.60976 1.000 10.35941 7 THR B N 1
ATOM 1285 C CA . THR B 1 13 ? 19.14982 -0.81102 117.30110 1.000 14.31645 7 THR B CA 1
ATOM 1286 C C . THR B 1 13 ? 19.22941 0.36558 116.33852 1.000 10.65513 7 THR B C 1
ATOM 1287 O O . THR B 1 13 ? 18.42458 1.30463 116.42122 1.000 10.39258 7 THR B O 1
ATOM 1291 N N . PHE B 1 14 ? 20.19711 0.31974 115.41662 1.000 10.78587 8 PHE B N 1
ATOM 1292 C CA . PHE B 1 14 ? 20.34632 1.36770 114.40825 1.000 8.60678 8 PHE B CA 1
ATOM 1293 C C . PHE B 1 14 ? 19.09369 1.49765 113.54734 1.000 8.79940 8 PHE B C 1
ATOM 1294 O O . PHE B 1 14 ? 18.66171 2.61050 113.25341 1.000 8.68687 8 PHE B O 1
ATOM 1302 N N . LEU B 1 15 ? 18.48008 0.37500 113.15487 1.000 10.54232 9 LEU B N 1
ATOM 1303 C CA . LEU B 1 15 ? 17.28021 0.43352 112.31042 1.000 10.54797 9 LEU B CA 1
ATOM 1304 C C . LEU B 1 15 ? 16.11316 1.09073 113.04488 1.000 12.69627 9 LEU B C 1
ATOM 1305 O O . LEU B 1 15 ? 15.41547 1.95301 112.49436 1.000 10.03712 9 LEU B O 1
ATOM 1310 N N . LYS B 1 16 ? 15.85298 0.63739 114.27324 1.000 10.33377 10 LYS B N 1
ATOM 1311 C CA . LYS B 1 16 ? 14.80582 1.21933 115.10960 1.000 12.39572 10 LYS B CA 1
ATOM 1312 C C . LYS B 1 16 ? 15.02049 2.71248 115.31106 1.000 10.94358 10 LYS B C 1
ATOM 1313 O O . LYS B 1 16 ? 14.09108 3.51491 115.14846 1.000 12.46046 10 LYS B O 1
ATOM 1319 N N . ASP B 1 17 ? 16.24052 3.10846 115.67767 1.000 12.02508 11 ASP B N 1
ATOM 1320 C CA . ASP B 1 17 ? 16.50546 4.52064 115.91453 1.000 11.39595 11 ASP B CA 1
ATOM 1321 C C . ASP B 1 17 ? 16.41955 5.33254 114.63166 1.000 12.64219 11 ASP B C 1
ATOM 1322 O O . ASP B 1 17 ? 16.06525 6.51450 114.67624 1.000 12.78713 11 ASP B O 1
ATOM 1327 N N . SER B 1 18 ? 16.80506 4.74937 113.49776 1.000 9.87256 12 SER B N 1
ATOM 1328 C CA . SER B 1 18 ? 16.78525 5.51634 112.25256 1.000 11.83333 12 SER B CA 1
ATOM 1329 C C . SER B 1 18 ? 15.36154 5.93136 111.90033 1.000 15.19144 12 SER B C 1
ATOM 1330 O O . SER B 1 18 ? 15.13144 7.02958 111.37376 1.000 11.47207 12 SER B O 1
ATOM 1333 N N . LEU B 1 19 ? 14.38871 5.06137 112.18524 1.000 12.46710 13 LEU B N 1
ATOM 1334 C CA . LEU B 1 19 ? 12.99150 5.41889 111.96231 1.000 13.47342 13 LEU B CA 1
ATOM 1335 C C . LEU B 1 19 ? 12.58551 6.58858 112.84177 1.000 15.28961 13 LEU B C 1
ATOM 1336 O O . LEU B 1 19 ? 11.83069 7.47245 112.41640 1.000 13.76797 13 LEU B O 1
ATOM 1341 N N . GLU B 1 20 ? 13.05722 6.59829 114.08182 1.000 14.03805 14 GLU B N 1
ATOM 1342 C CA . GLU B 1 20 ? 12.72604 7.70357 114.97008 1.000 16.02316 14 GLU B CA 1
ATOM 1343 C C . GLU B 1 20 ? 13.42019 8.97193 114.50422 1.000 13.73841 14 GLU B C 1
ATOM 1344 O O . GLU B 1 20 ? 12.83059 10.05544 114.52775 1.000 12.16207 14 GLU B O 1
ATOM 1350 N N . LEU B 1 21 ? 14.66244 8.84228 114.03268 1.000 11.90969 15 LEU B N 1
ATOM 1351 C CA . LEU B 1 21 ? 15.37742 9.99180 113.49338 1.000 13.33892 15 LEU B CA 1
ATOM 1352 C C . LEU B 1 21 ? 14.63318 10.59270 112.31456 1.000 13.97628 15 LEU B C 1
ATOM 1353 O O . LEU B 1 21 ? 14.50516 11.81692 112.21416 1.000 11.16772 15 LEU B O 1
ATOM 1358 N N . VAL B 1 22 ? 14.15089 9.73882 111.40522 1.000 10.85094 16 VAL B N 1
ATOM 1359 C CA . VAL B 1 22 ? 13.34664 10.20083 110.27235 1.000 11.86937 16 VAL B CA 1
ATOM 1360 C C . VAL B 1 22 ? 12.15773 11.01322 110.77080 1.000 13.90063 16 VAL B C 1
ATOM 1361 O O . VAL B 1 22 ? 11.84067 12.09779 110.25685 1.000 12.79659 16 VAL B O 1
ATOM 1365 N N . LYS B 1 23 ? 11.46434 10.47714 111.76615 1.000 12.69193 17 LYS B N 1
ATOM 1366 C CA . LYS B 1 23 ? 10.28034 11.14586 112.28486 1.000 13.40861 17 LYS B CA 1
ATOM 1367 C C . LYS B 1 23 ? 10.63045 12.51031 112.85976 1.000 16.67350 17 LYS B C 1
ATOM 1368 O O . LYS B 1 23 ? 9.94436 13.50466 112.59595 1.000 13.74952 17 LYS B O 1
ATOM 1374 N N . GLN B 1 24 ? 11.69618 12.58202 113.65455 1.000 15.23352 18 GLN B N 1
ATOM 1375 C CA . GLN B 1 24 ? 12.01214 13.85930 114.27234 1.000 16.77752 18 GLN B CA 1
ATOM 1376 C C . GLN B 1 24 ? 12.51087 14.86864 113.24462 1.000 18.31227 18 GLN B C 1
ATOM 1377 O O . GLN B 1 24 ? 12.19116 16.05324 113.34904 1.000 17.94283 18 GLN B O 1
ATOM 1383 N N . VAL B 1 25 ? 13.31306 14.43745 112.25946 1.000 12.69380 19 VAL B N 1
ATOM 1384 C CA . VAL B 1 25 ? 13.75169 15.38634 111.22801 1.000 15.05628 19 VAL B CA 1
ATOM 1385 C C . VAL B 1 25 ? 12.55129 15.96311 110.49543 1.000 14.12515 19 VAL B C 1
ATOM 1386 O O . VAL B 1 25 ? 12.45287 17.17772 110.28328 1.000 16.43325 19 VAL B O 1
ATOM 1390 N N . GLU B 1 26 ? 11.60966 15.10235 110.10263 1.000 14.63291 20 GLU B N 1
ATOM 1391 C CA . GLU B 1 26 ? 10.43589 15.60050 109.38774 1.000 16.08425 20 GLU B CA 1
ATOM 1392 C C . GLU B 1 26 ? 9.63447 16.57645 110.23533 1.000 20.62218 20 GLU B C 1
ATOM 1393 O O . GLU B 1 26 ? 9.01341 17.49842 109.70016 1.000 16.75123 20 GLU B O 1
ATOM 1399 N N . GLN B 1 27 ? 9.64857 16.41665 111.55235 1.000 22.14757 21 GLN B N 1
ATOM 1400 C CA . GLN B 1 27 ? 8.95324 17.38686 112.39259 1.000 25.32461 21 GLN B CA 1
ATOM 1401 C C . GLN B 1 27 ? 9.60016 18.76789 112.32385 1.000 22.95248 21 GLN B C 1
ATOM 1402 O O . GLN B 1 27 ? 8.89503 19.78404 112.31362 1.000 24.14734 21 GLN B O 1
ATOM 1408 N N . ILE B 1 28 ? 10.92899 18.83048 112.29333 1.000 18.56842 22 ILE B N 1
ATOM 1409 C CA . ILE B 1 28 ? 11.62715 20.11048 112.40252 1.000 22.81351 22 ILE B CA 1
ATOM 1410 C C . ILE B 1 28 ? 11.79096 20.79667 111.05168 1.000 23.88842 22 ILE B C 1
ATOM 1411 O O . ILE B 1 28 ? 11.70019 22.01971 110.96378 1.000 25.54853 22 ILE B O 1
ATOM 1416 N N . CYS B 1 29 ? 12.03828 20.05570 109.96615 1.000 21.66756 23 CYS B N 1
ATOM 1417 C CA . CYS B 1 29 ? 12.25480 20.72409 108.68642 1.000 24.08689 23 CYS B CA 1
ATOM 1418 C C . CYS B 1 29 ? 11.58138 20.03803 107.50607 1.000 23.25760 23 CYS B C 1
ATOM 1419 O O . CYS B 1 29 ? 11.85710 20.42073 106.36032 1.000 24.59560 23 CYS B O 1
ATOM 1422 N N . GLY B 1 30 ? 10.69756 19.05815 107.73907 1.000 18.59713 24 GLY B N 1
ATOM 1423 C CA . GLY B 1 30 ? 10.15077 18.28072 106.64438 1.000 20.46274 24 GLY B CA 1
ATOM 1424 C C . GLY B 1 30 ? 11.20433 17.33197 106.08782 1.000 16.42778 24 GLY B C 1
ATOM 1425 O O . GLY B 1 30 ? 12.30446 17.19093 106.62338 1.000 17.71428 24 GLY B O 1
ATOM 1426 N N . VAL B 1 31 ? 10.84235 16.66103 105.00265 1.000 15.13585 25 VAL B N 1
ATOM 1427 C CA . VAL B 1 31 ? 11.82704 15.81757 104.30613 1.000 16.75386 25 VAL B CA 1
ATOM 1428 C C . VAL B 1 31 ? 12.90278 16.70846 103.69149 1.000 15.96163 25 VAL B C 1
ATOM 1429 O O . VAL B 1 31 ? 12.57128 17.66233 102.97079 1.000 15.02444 25 VAL B O 1
ATOM 1433 N N . PRO B 1 32 ? 14.18350 16.44871 103.94551 1.000 13.69168 26 PRO B N 1
ATOM 1434 C CA . PRO B 1 32 ? 15.25197 17.26227 103.33875 1.000 13.20117 26 PRO B CA 1
ATOM 1435 C C . PRO B 1 32 ? 15.27201 17.13708 101.82071 1.000 15.27057 26 PRO B C 1
ATOM 1436 O O . PRO B 1 32 ? 14.88200 16.11095 101.25690 1.000 14.74605 26 PRO B O 1
ATOM 1440 N N . GLU B 1 33 ? 15.75644 18.18371 101.14957 1.000 14.05480 27 GLU B N 1
ATOM 1441 C CA . GLU B 1 33 ? 15.97490 18.07164 99.70760 1.000 18.68299 27 GLU B CA 1
ATOM 1442 C C . GLU B 1 33 ? 17.34801 17.51335 99.33349 1.000 17.41274 27 GLU B C 1
ATOM 1443 O O . GLU B 1 33 ? 17.55210 17.13449 98.17238 1.000 16.13767 27 GLU B O 1
ATOM 1449 N N . ALA B 1 34 ? 18.28838 17.46530 100.27277 1.000 12.78546 28 ALA B N 1
ATOM 1450 C CA . ALA B 1 34 ? 19.60150 16.88046 100.02408 1.000 12.37743 28 ALA B CA 1
ATOM 1451 C C . ALA B 1 34 ? 20.23214 16.55884 101.36947 1.000 13.81015 28 ALA B C 1
ATOM 1452 O O . ALA B 1 34 ? 19.80686 17.07269 102.40624 1.000 13.97036 28 ALA B O 1
ATOM 1454 N N . LEU B 1 35 ? 21.21771 15.65711 101.35213 1.000 10.54100 29 LEU B N 1
ATOM 1455 C CA . LEU B 1 35 ? 21.95908 15.29168 102.54993 1.000 10.35719 29 LEU B CA 1
ATOM 1456 C C . LEU B 1 35 ? 23.42184 15.65983 102.37267 1.000 14.04603 29 LEU B C 1
ATOM 1457 O O . LEU B 1 35 ? 23.97894 15.51452 101.27348 1.000 16.54433 29 LEU B O 1
ATOM 1462 N N . VAL B 1 36 ? 24.04173 16.12745 103.45116 1.000 14.00198 30 VAL B N 1
ATOM 1463 C CA . VAL B 1 36 ? 25.50018 16.18178 103.54356 1.000 11.24137 30 VAL B CA 1
ATOM 1464 C C . VAL B 1 36 ? 25.90901 15.16515 104.59743 1.000 12.44833 30 VAL B C 1
ATOM 1465 O O . VAL B 1 36 ? 25.56868 15.29593 105.77918 1.000 11.04318 30 VAL B O 1
ATOM 1469 N N . CYS B 1 37 ? 26.61121 14.13680 104.14983 1.000 9.03434 31 CYS B N 1
ATOM 1470 C CA . CYS B 1 37 ? 27.18867 13.10522 104.99604 1.000 9.17652 31 CYS B CA 1
ATOM 1471 C C . CYS B 1 37 ? 28.51421 13.56556 105.59569 1.000 9.82797 31 CYS B C 1
ATOM 1472 O O . CYS B 1 37 ? 29.45128 13.85509 104.85242 1.000 12.80843 31 CYS B O 1
ATOM 1475 N N . VAL B 1 38 ? 28.62396 13.60818 106.92138 1.000 10.06881 32 VAL B N 1
ATOM 1476 C CA . VAL B 1 38 ? 29.93900 13.81250 107.53476 1.000 14.03360 32 VAL B CA 1
ATOM 1477 C C . VAL B 1 38 ? 30.68625 12.47594 107.48806 1.000 12.94905 32 VAL B C 1
ATOM 1478 O O . VAL B 1 38 ? 30.30014 11.51278 108.15164 1.000 10.77320 32 VAL B O 1
ATOM 1482 N N . MET B 1 39 ? 31.74500 12.40405 106.69237 1.000 9.64900 33 MET B N 1
ATOM 1483 C CA . MET B 1 39 ? 32.52228 11.17364 106.56608 1.000 10.94184 33 MET B CA 1
ATOM 1484 C C . MET B 1 39 ? 33.58521 11.10902 107.65851 1.000 14.78417 33 MET B C 1
ATOM 1485 O O . MET B 1 39 ? 34.14039 12.14095 108.04033 1.000 16.18347 33 MET B O 1
ATOM 1490 N N . ARG B 1 40 ? 33.84224 9.90966 108.20334 1.000 11.00586 34 ARG B N 1
ATOM 1491 C CA . ARG B 1 40 ? 33.20137 8.64026 107.85786 1.000 10.74230 34 ARG B CA 1
ATOM 1492 C C . ARG B 1 40 ? 31.93551 8.32207 108.66611 1.000 10.58763 34 ARG B C 1
ATOM 1493 O O . ARG B 1 40 ? 31.11132 7.50365 108.25142 1.000 9.58603 34 ARG B O 1
ATOM 1501 N N . GLY B 1 41 ? 31.83056 8.93236 109.84541 1.000 10.03567 35 GLY B N 1
ATOM 1502 C CA . GLY B 1 41 ? 30.84689 8.49053 110.83007 1.000 7.82760 35 GLY B CA 1
ATOM 1503 C C . GLY B 1 41 ? 29.41817 8.43502 110.31133 1.000 10.06409 35 GLY B C 1
ATOM 1504 O O . GLY B 1 41 ? 28.63772 7.57204 110.71606 1.000 10.91945 35 GLY B O 1
ATOM 1505 N N . GLY B 1 42 ? 29.04831 9.35612 109.42457 1.000 11.92638 36 GLY B N 1
ATOM 1506 C CA . GLY B 1 42 ? 27.68560 9.44638 108.91762 1.000 7.58928 36 GLY B CA 1
ATOM 1507 C C . GLY B 1 42 ? 27.34684 8.59372 107.70580 1.000 9.36390 36 GLY B C 1
ATOM 1508 O O . GLY B 1 42 ? 26.20639 8.62220 107.24812 1.000 7.62498 36 GLY B O 1
ATOM 1509 N N . MET B 1 43 ? 28.29877 7.82762 107.16425 1.000 7.08922 37 MET B N 1
ATOM 1510 C CA . MET B 1 43 ? 28.11033 7.16850 105.86507 1.000 8.11315 37 MET B CA 1
ATOM 1511 C C . MET B 1 43 ? 26.95689 6.17232 105.85491 1.000 6.57399 37 MET B C 1
ATOM 1512 O O . MET B 1 43 ? 26.06153 6.27679 105.01685 1.000 6.71212 37 MET B O 1
ATOM 1517 N N . THR B 1 44 ? 26.96923 5.18954 106.75142 1.000 6.53303 38 THR B N 1
ATOM 1518 C CA . THR B 1 44 ? 25.90113 4.18596 106.74464 1.000 6.93135 38 THR B CA 1
ATOM 1519 C C . THR B 1 44 ? 24.55169 4.83461 107.02665 1.000 6.76962 38 THR B C 1
ATOM 1520 O O . THR B 1 44 ? 23.54601 4.55389 106.34594 1.000 6.98741 38 THR B O 1
ATOM 1524 N N . LEU B 1 45 ? 24.50902 5.71839 108.02858 1.000 6.72772 39 LEU B N 1
ATOM 1525 C CA . LEU B 1 45 ? 23.25079 6.38047 108.37152 1.000 7.17011 39 LEU B CA 1
ATOM 1526 C C . LEU B 1 45 ? 22.71143 7.16628 107.18701 1.000 7.09909 39 LEU B C 1
ATOM 1527 O O . LEU B 1 45 ? 21.54109 7.02469 106.80965 1.000 7.39001 39 LEU B O 1
ATOM 1532 N N . THR B 1 46 ? 23.57259 7.95903 106.54191 1.000 7.02855 40 THR B N 1
ATOM 1533 C CA . THR B 1 46 ? 23.11798 8.75933 105.40502 1.000 8.19719 40 THR B CA 1
ATOM 1534 C C . THR B 1 46 ? 22.72150 7.87949 104.22342 1.000 8.04242 40 THR B C 1
ATOM 1535 O O . THR B 1 46 ? 21.86142 8.26936 103.42180 1.000 9.07296 40 THR B O 1
ATOM 1537 N N . HIS B 1 47 ? 23.35555 6.71114 104.08106 1.000 8.89551 41 HIS B N 1
ATOM 1538 C CA . HIS B 1 47 ? 22.94478 5.76363 103.04578 1.000 7.49584 41 HIS B CA 1
ATOM 1539 C C . HIS B 1 47 ? 21.51251 5.30904 103.28271 1.000 7.82926 41 HIS B C 1
ATOM 1540 O O . HIS B 1 47 ? 20.65223 5.41626 102.39712 1.000 8.27158 41 HIS B O 1
ATOM 1547 N N . PHE B 1 48 ? 21.22238 4.85458 104.50450 1.000 7.72577 42 PHE B N 1
ATOM 1548 C CA . PHE B 1 48 ? 19.86622 4.42879 104.82353 1.000 8.13267 42 PHE B CA 1
ATOM 1549 C C . PHE B 1 48 ? 18.86485 5.58339 104.70373 1.000 8.70041 42 PHE B C 1
ATOM 1550 O O . PHE B 1 48 ? 17.73924 5.39213 104.22747 1.000 9.65027 42 PHE B O 1
ATOM 1558 N N . LEU B 1 49 ? 19.23279 6.77781 105.17040 1.000 9.57827 43 LEU B N 1
ATOM 1559 C CA . LEU B 1 49 ? 18.29099 7.89923 105.12086 1.000 8.99040 43 LEU B CA 1
ATOM 1560 C C . LEU B 1 49 ? 18.02036 8.32748 103.68537 1.000 9.11001 43 LEU B C 1
ATOM 1561 O O . LEU B 1 49 ? 16.87016 8.57899 103.31756 1.000 9.72301 43 LEU B O 1
ATOM 1566 N N . SER B 1 50 ? 19.06146 8.40876 102.85500 1.000 10.23625 44 SER B N 1
ATOM 1567 C CA . SER B 1 50 ? 18.85648 8.87780 101.48772 1.000 11.88884 44 SER B CA 1
ATOM 1568 C C . SER B 1 50 ? 17.97684 7.91330 100.69338 1.000 11.62287 44 SER B C 1
ATOM 1569 O O . SER B 1 50 ? 17.13182 8.34714 99.89808 1.000 10.52555 44 SER B O 1
ATOM 1572 N N . LEU B 1 51 ? 18.15549 6.60099 100.88738 1.000 9.61910 45 LEU B N 1
ATOM 1573 C CA . LEU B 1 51 ? 17.27736 5.64170 100.21505 1.000 11.17489 45 LEU B CA 1
ATOM 1574 C C . LEU B 1 51 ? 15.85355 5.71052 100.75796 1.000 11.27304 45 LEU B C 1
ATOM 1575 O O . LEU B 1 51 ? 14.88615 5.64304 99.98972 1.000 11.52980 45 LEU B O 1
ATOM 1580 N N . HIS B 1 52 ? 15.70228 5.85567 102.07880 1.000 10.44758 46 HIS B N 1
ATOM 1581 C CA . HIS B 1 52 ? 14.36108 5.93951 102.65960 1.000 11.02788 46 HIS B CA 1
ATOM 1582 C C . HIS B 1 52 ? 13.57369 7.12145 102.09930 1.000 11.66935 46 HIS B C 1
ATOM 1583 O O . HIS B 1 52 ? 12.36684 7.00762 101.84255 1.000 12.49699 46 HIS B O 1
ATOM 1590 N N . TRP B 1 53 ? 14.22892 8.26850 101.93148 1.000 11.41761 47 TRP B N 1
ATOM 1591 C CA . TRP B 1 53 ? 13.59222 9.48373 101.42387 1.000 12.10266 47 TRP B CA 1
ATOM 1592 C C . TRP B 1 53 ? 13.70967 9.62171 99.90913 1.000 13.75068 47 TRP B C 1
ATOM 1593 O O . TRP B 1 53 ? 13.29758 10.64817 99.35458 1.000 13.21693 47 TRP B O 1
ATOM 1604 N N . ASP B 1 54 ? 14.29188 8.62544 99.24121 1.000 13.01577 48 ASP B N 1
ATOM 1605 C CA . ASP B 1 54 ? 14.45774 8.63398 97.79791 1.000 12.79166 48 ASP B CA 1
ATOM 1606 C C . ASP B 1 54 ? 15.25169 9.86236 97.35233 1.000 12.73625 48 ASP B C 1
ATOM 1607 O O . ASP B 1 54 ? 14.92943 10.50957 96.35387 1.000 14.21839 48 ASP B O 1
ATOM 1612 N N . LEU B 1 55 ? 16.28809 10.19218 98.11500 1.000 11.89201 49 LEU B N 1
ATOM 1613 C CA . LEU B 1 55 ? 17.11570 11.36707 97.86331 1.000 15.62415 49 LEU B CA 1
ATOM 1614 C C . LEU B 1 55 ? 18.35399 10.96568 97.07734 1.000 16.86268 49 LEU B C 1
ATOM 1615 O O . LEU B 1 55 ? 19.19431 10.22121 97.58731 1.000 14.73992 49 LEU B O 1
ATOM 1620 N N . ARG B 1 56 ? 18.49610 11.50106 95.86613 1.000 14.15099 50 ARG B N 1
ATOM 1621 C CA . ARG B 1 56 ? 19.69608 11.24426 95.07576 1.000 16.10887 50 ARG B CA 1
ATOM 1622 C C . ARG B 1 56 ? 20.78896 12.28029 95.32266 1.000 16.72708 50 ARG B C 1
ATOM 1623 O O . ARG B 1 56 ? 21.96255 12.01816 95.02637 1.000 17.13432 50 ARG B O 1
ATOM 1631 N N . GLU B 1 57 ? 20.43784 13.43779 95.88221 1.000 12.22270 51 GLU B N 1
ATOM 1632 C CA . GLU B 1 57 ? 21.41087 14.50176 96.13804 1.000 16.48512 51 GLU B CA 1
ATOM 1633 C C . GLU B 1 57 ? 22.04790 14.23814 97.49188 1.000 16.99648 51 GLU B C 1
ATOM 1634 O O . GLU B 1 57 ? 21.57332 14.70411 98.53174 1.000 12.79972 51 GLU B O 1
ATOM 1640 N N . VAL B 1 58 ? 23.13528 13.47132 97.48420 1.000 13.47239 52 VAL B N 1
ATOM 1641 C CA . VAL B 1 58 ? 23.86644 13.16510 98.69875 1.000 11.99323 52 VAL B CA 1
ATOM 1642 C C . VAL B 1 58 ? 25.29873 13.62725 98.48742 1.000 19.11584 52 VAL B C 1
ATOM 1643 O O . VAL B 1 58 ? 25.95295 13.22103 97.51615 1.000 16.62588 52 VAL B O 1
ATOM 1647 N N . TYR B 1 59 ? 25.76238 14.50325 99.37170 1.000 15.02081 53 TYR B N 1
ATOM 1648 C CA . TYR B 1 59 ? 27.08800 15.09943 99.33099 1.000 16.53881 53 TYR B CA 1
ATOM 1649 C C . TYR B 1 59 ? 27.90915 14.58065 100.50421 1.000 19.20469 53 TYR B C 1
ATOM 1650 O O . TYR B 1 59 ? 27.36407 14.14696 101.51755 1.000 12.18613 53 TYR B O 1
ATOM 1659 N N . GLY B 1 60 ? 29.23268 14.62042 100.35890 1.000 17.74013 54 GLY B N 1
ATOM 1660 C CA . GLY B 1 60 ? 30.11192 14.25238 101.45802 1.000 19.98934 54 GLY B CA 1
ATOM 1661 C C . GLY B 1 60 ? 30.94888 15.42150 101.94905 1.000 20.02784 54 GLY B C 1
ATOM 1662 O O . GLY B 1 60 ? 31.11042 16.41639 101.22969 1.000 19.25385 54 GLY B O 1
ATOM 1663 N N . ILE B 1 61 ? 31.44490 15.33647 103.18339 1.000 14.04471 55 ILE B N 1
ATOM 1664 C CA . ILE B 1 61 ? 32.36965 16.32440 103.72662 1.000 11.60066 55 ILE B CA 1
ATOM 1665 C C . ILE B 1 61 ? 33.19613 15.64219 104.81403 1.000 17.48993 55 ILE B C 1
ATOM 1666 O O . ILE B 1 61 ? 32.69223 14.78490 105.54230 1.000 15.98646 55 ILE B O 1
ATOM 1671 N N . ASN B 1 62 ? 34.46993 16.01735 104.91019 1.000 19.98722 56 ASN B N 1
ATOM 1672 C CA . ASN B 1 62 ? 35.40859 15.45743 105.87652 1.000 26.21492 56 ASN B CA 1
ATOM 1673 C C . ASN B 1 62 ? 35.90904 16.54726 106.81969 1.000 32.96916 56 ASN B C 1
ATOM 1674 O O . ASN B 1 62 ? 36.01881 17.72062 106.44078 1.000 32.95667 56 ASN B O 1
ATOM 1679 N N . ALA B 1 63 ? 36.25818 16.14331 108.04015 1.000 32.00543 57 ALA B N 1
ATOM 1680 C CA . ALA B 1 63 ? 36.96947 16.99583 108.98548 1.000 41.33322 57 ALA B CA 1
ATOM 1681 C C . ALA B 1 63 ? 38.18224 16.25719 109.53780 1.000 48.08501 57 ALA B C 1
ATOM 1682 O O . ALA B 1 63 ? 38.19389 15.02492 109.60449 1.000 49.83027 57 ALA B O 1
ATOM 1684 N N . ILE B 1 64 ? 39.20596 17.02468 109.92200 1.000 62.81821 58 ILE B N 1
ATOM 1685 C CA . ILE B 1 64 ? 40.34138 16.51048 110.70423 1.000 75.89669 58 ILE B CA 1
ATOM 1686 C C . ILE B 1 64 ? 39.82983 15.60212 111.82791 1.000 69.59768 58 ILE B C 1
ATOM 1687 O O . ILE B 1 64 ? 40.49103 14.64807 112.23744 1.000 71.93691 58 ILE B O 1
ATOM 1692 N N . ALA B 1 74 ? 41.52968 23.74906 116.01896 1.000 65.28795 68 ALA B N 1
ATOM 1693 C CA . ALA B 1 74 ? 42.50471 22.85507 115.40725 1.000 63.25789 68 ALA B CA 1
ATOM 1694 C C . ALA B 1 74 ? 41.82723 21.92196 114.41093 1.000 61.48088 68 ALA B C 1
ATOM 1695 O O . ALA B 1 74 ? 42.10158 20.72119 114.38611 1.000 71.19277 68 ALA B O 1
ATOM 1697 N N . LEU B 1 75 ? 40.94083 22.47664 113.58638 1.000 58.78519 69 LEU B N 1
ATOM 1698 C CA . LEU B 1 75 ? 40.15465 21.66669 112.66819 1.000 54.12020 69 LEU B CA 1
ATOM 1699 C C . LEU B 1 75 ? 40.09224 22.32122 111.29893 1.000 57.68685 69 LEU B C 1
ATOM 1700 O O . LEU B 1 75 ? 39.79918 23.51532 111.18408 1.000 66.97484 69 LEU B O 1
ATOM 1702 N N . LYS B 1 76 ? 40.36905 21.53346 110.26604 1.000 46.41102 70 LYS B N 1
ATOM 1703 C CA . LYS B 1 76 ? 40.16133 21.94564 108.88841 1.000 43.68740 70 LYS B CA 1
ATOM 1704 C C . LYS B 1 76 ? 39.09742 21.05152 108.26410 1.000 48.62569 70 LYS B C 1
ATOM 1705 O O . LYS B 1 76 ? 39.17572 19.81952 108.36274 1.000 39.46492 70 LYS B O 1
ATOM 1707 N N . ILE B 1 77 ? 38.10259 21.67330 107.63381 1.000 44.98378 71 ILE B N 1
ATOM 1708 C CA . ILE B 1 77 ? 37.03296 20.95164 106.96586 1.000 46.51911 71 ILE B CA 1
ATOM 1709 C C . ILE B 1 77 ? 37.42190 20.73417 105.51909 1.000 43.89198 71 ILE B C 1
ATOM 1710 O O . ILE B 1 77 ? 37.85796 21.68022 104.82143 1.000 42.66959 71 ILE B O 1
ATOM 1715 N N . GLU B 1 78 ? 37.25081 19.49273 105.06307 1.000 40.76380 72 GLU B N 1
ATOM 1716 C CA . GLU B 1 78 ? 37.86751 19.10376 103.81410 1.000 38.06943 72 GLU B CA 1
ATOM 1717 C C . GLU B 1 78 ? 36.79317 18.68858 102.81884 1.000 33.71856 72 GLU B C 1
ATOM 1718 O O . GLU B 1 78 ? 35.67108 18.32702 103.19928 1.000 27.64619 72 GLU B O 1
ATOM 1724 N N . ASN B 1 79 ? 37.11325 18.78478 101.52680 1.000 30.43787 73 ASN B N 1
ATOM 1725 C CA . ASN B 1 79 ? 36.22570 18.26426 100.48873 1.000 32.58193 73 ASN B CA 1
ATOM 1726 C C . ASN B 1 79 ? 34.84218 18.91145 100.58634 1.000 25.99117 73 ASN B C 1
ATOM 1727 O O . ASN B 1 79 ? 33.81678 18.22697 100.66757 1.000 25.37355 73 ASN B O 1
ATOM 1732 N N . ILE B 1 80 ? 34.81374 20.24400 100.57841 1.000 25.09865 74 ILE B N 1
ATOM 1733 C CA . ILE B 1 80 ? 33.56527 20.96868 100.83526 1.000 19.65694 74 ILE B CA 1
ATOM 1734 C C . ILE B 1 80 ? 32.66281 20.91333 99.61069 1.000 19.55914 74 ILE B C 1
ATOM 1735 O O . ILE B 1 80 ? 33.04303 21.41055 98.54742 1.000 26.08796 74 ILE B O 1
ATOM 1740 N N . PRO B 1 81 ? 31.46140 20.35400 99.71067 1.000 19.15670 75 PRO B N 1
ATOM 1741 C CA . PRO B 1 81 ? 30.62247 20.20702 98.52062 1.000 20.11832 75 PRO B CA 1
ATOM 1742 C C . PRO B 1 81 ? 30.13550 21.54916 98.00181 1.000 26.78343 75 PRO B C 1
ATOM 1743 O O . PRO B 1 81 ? 30.09835 22.55158 98.71678 1.000 22.97351 75 PRO B O 1
ATOM 1747 N N . THR B 1 82 ? 29.75670 21.55105 96.72624 1.000 18.07700 76 THR B N 1
ATOM 1748 C CA . THR B 1 82 ? 29.07994 22.67868 96.09840 1.000 20.02925 76 THR B CA 1
ATOM 1749 C C . THR B 1 82 ? 27.65565 22.22317 95.79383 1.000 26.69981 76 THR B C 1
ATOM 1750 O O . THR B 1 82 ? 27.42009 21.47723 94.83939 1.000 24.44497 76 THR B O 1
ATOM 1754 N N . ILE B 1 83 ? 26.71170 22.67609 96.61544 1.000 21.57445 77 ILE B N 1
ATOM 1755 C CA . ILE B 1 83 ? 25.33145 22.21488 96.54728 1.000 20.01861 77 ILE B CA 1
ATOM 1756 C C . ILE B 1 83 ? 24.58001 23.00354 95.48223 1.000 23.24153 77 ILE B C 1
ATOM 1757 O O . ILE B 1 83 ? 24.67901 24.23454 95.42154 1.000 21.33684 77 ILE B O 1
ATOM 1762 N N . LYS B 1 84 ? 23.80522 22.29758 94.65231 1.000 22.91300 78 LYS B N 1
ATOM 1763 C CA . LYS B 1 84 ? 23.05948 22.93839 93.56584 1.000 28.28498 78 LYS B CA 1
ATOM 1764 C C . LYS B 1 84 ? 22.15392 24.05752 94.08233 1.000 25.98707 78 LYS B C 1
ATOM 1765 O O . LYS B 1 84 ? 21.62980 23.99366 95.19595 1.000 22.52636 78 LYS B O 1
ATOM 1771 N N . ASP B 1 85 ? 21.93506 25.07590 93.23623 1.000 23.70831 79 ASP B N 1
ATOM 1772 C CA . ASP B 1 85 ? 21.19485 26.26429 93.66547 1.000 34.83332 79 ASP B CA 1
ATOM 1773 C C . ASP B 1 85 ? 19.76158 25.94360 94.08680 1.000 30.12869 79 ASP B C 1
ATOM 1774 O O . ASP B 1 85 ? 19.26245 26.50031 95.06943 1.000 32.98379 79 ASP B O 1
ATOM 1779 N N . HIS B 1 86 ? 19.07385 25.06685 93.35424 1.000 26.01232 80 HIS B N 1
ATOM 1780 C CA . HIS B 1 86 ? 17.66613 24.83922 93.65494 1.000 28.03196 80 HIS B CA 1
ATOM 1781 C C . HIS B 1 86 ? 17.43420 24.02811 94.92786 1.000 27.67856 80 HIS B C 1
ATOM 1782 O O . HIS B 1 86 ? 16.28215 23.91308 95.35600 1.000 26.26013 80 HIS B O 1
ATOM 1789 N N . LEU B 1 87 ? 18.47502 23.46796 95.54582 1.000 22.58022 81 LEU B N 1
ATOM 1790 C CA . LEU B 1 87 ? 18.31130 22.71665 96.78984 1.000 24.84098 81 LEU B CA 1
ATOM 1791 C C . LEU B 1 87 ? 18.34967 23.68215 97.97279 1.000 24.75189 81 LEU B C 1
ATOM 1792 O O . LEU B 1 87 ? 19.37833 24.32144 98.22389 1.000 26.68766 81 LEU B O 1
ATOM 1797 N N . LYS B 1 88 ? 17.24557 23.77679 98.71114 1.000 21.87915 82 LYS B N 1
ATOM 1798 C CA . LYS B 1 88 ? 17.14783 24.76041 99.78433 1.000 22.04170 82 LYS B CA 1
ATOM 1799 C C . LYS B 1 88 ? 17.22203 24.18199 101.19367 1.000 22.47560 82 LYS B C 1
ATOM 1800 O O . LYS B 1 88 ? 17.77510 24.83748 102.07970 1.000 24.51684 82 LYS B O 1
ATOM 1806 N N . THR B 1 89 ? 16.68139 22.99445 101.44320 1.000 17.60475 83 THR B N 1
ATOM 1807 C CA . THR B 1 89 ? 16.67423 22.41017 102.78448 1.000 18.91341 83 THR B CA 1
ATOM 1808 C C . THR B 1 89 ? 17.62178 21.21391 102.80082 1.000 14.57691 83 THR B C 1
ATOM 1809 O O . THR B 1 89 ? 17.37230 20.20484 102.13375 1.000 16.15534 83 THR B O 1
ATOM 1813 N N . ILE B 1 90 ? 18.71638 21.34324 103.54717 1.000 14.05102 84 ILE B N 1
ATOM 1814 C CA . ILE B 1 90 ? 19.81514 20.38682 103.56388 1.000 14.53291 84 ILE B CA 1
ATOM 1815 C C . ILE B 1 90 ? 19.93661 19.80112 104.96145 1.000 14.28541 84 ILE B C 1
ATOM 1816 O O . ILE B 1 90 ? 19.88758 20.54013 105.94964 1.000 15.15956 84 ILE B O 1
ATOM 1821 N N . LEU B 1 91 ? 20.10764 18.48489 105.04439 1.000 11.49650 85 LEU B N 1
ATOM 1822 C CA . LEU B 1 91 ? 20.32469 17.80252 106.31692 1.000 10.88008 85 LEU B CA 1
ATOM 1823 C C . LEU B 1 91 ? 21.76502 17.30446 106.38724 1.000 10.86981 85 LEU B C 1
ATOM 1824 O O . LEU B 1 91 ? 22.19636 16.52083 105.53493 1.000 11.05563 85 LEU B O 1
ATOM 1829 N N . VAL B 1 92 ? 22.48309 17.73019 107.42244 1.000 10.97765 86 VAL B N 1
ATOM 1830 C CA . VAL B 1 92 ? 23.84398 17.27491 107.70891 1.000 9.71508 86 VAL B CA 1
ATOM 1831 C C . VAL B 1 92 ? 23.77183 16.12288 108.70347 1.000 9.14281 86 VAL B C 1
ATOM 1832 O O . VAL B 1 92 ? 23.14696 16.25158 109.76180 1.000 9.30070 86 VAL B O 1
ATOM 1836 N N . VAL B 1 93 ? 24.43756 15.00709 108.38788 1.000 8.57837 87 VAL B N 1
ATOM 1837 C CA . VAL B 1 93 ? 24.24471 13.74706 109.09854 1.000 11.04737 87 VAL B CA 1
ATOM 1838 C C . VAL B 1 93 ? 25.58232 13.24958 109.64169 1.000 11.70064 87 VAL B C 1
ATOM 1839 O O . VAL B 1 93 ? 26.57514 13.20568 108.90736 1.000 10.29037 87 VAL B O 1
ATOM 1843 N N . ASP B 1 94 ? 25.60904 12.88847 110.93033 1.000 12.36050 88 ASP B N 1
ATOM 1844 C CA . ASP B 1 94 ? 26.77403 12.26806 111.57830 1.000 12.72657 88 ASP B CA 1
ATOM 1845 C C . ASP B 1 94 ? 26.26028 11.26276 112.60020 1.000 10.30308 88 ASP B C 1
ATOM 1846 O O . ASP B 1 94 ? 25.06947 11.24491 112.92099 1.000 9.89006 88 ASP B O 1
ATOM 1851 N N . GLU B 1 95 ? 27.14567 10.39654 113.10866 1.000 12.45543 89 GLU B N 1
ATOM 1852 C CA . GLU B 1 95 ? 26.60906 9.34184 113.96479 1.000 10.97226 89 GLU B CA 1
ATOM 1853 C C . GLU B 1 95 ? 26.66316 9.74988 115.43243 1.000 11.04218 89 GLU B C 1
ATOM 1854 O O . GLU B 1 95 ? 25.78611 9.35305 116.21341 1.000 11.28199 89 GLU B O 1
ATOM 1860 N N . ILE B 1 96 ? 27.68912 10.49819 115.83491 1.000 10.70652 90 ILE B N 1
ATOM 1861 C CA . ILE B 1 96 ? 27.83457 10.92372 117.23031 1.000 9.94412 90 ILE B CA 1
ATOM 1862 C C . ILE B 1 96 ? 28.46833 12.31178 117.26942 1.000 14.07522 90 ILE B C 1
ATOM 1863 O O . ILE B 1 96 ? 29.34102 12.64693 116.46035 1.000 11.74723 90 ILE B O 1
ATOM 1868 N N . VAL B 1 97 ? 28.01121 13.11963 118.21418 1.000 9.41726 91 VAL B N 1
ATOM 1869 C CA . VAL B 1 97 ? 28.57610 14.43400 118.49862 1.000 11.31671 91 VAL B CA 1
ATOM 1870 C C . VAL B 1 97 ? 29.24883 14.32501 119.86160 1.000 14.28325 91 VAL B C 1
ATOM 1871 O O . VAL B 1 97 ? 28.57869 14.09658 120.87673 1.000 10.81468 91 VAL B O 1
ATOM 1875 N N . ASP B 1 98 ? 30.57448 14.46069 119.88169 1.000 13.44447 92 ASP B N 1
ATOM 1876 C CA . ASP B 1 98 ? 31.37205 14.27412 121.09617 1.000 16.62684 92 ASP B CA 1
ATOM 1877 C C . ASP B 1 98 ? 31.66643 15.62698 121.73323 1.000 17.27967 92 ASP B C 1
ATOM 1878 O O . ASP B 1 98 ? 30.94194 16.07332 122.63008 1.000 14.47190 92 ASP B O 1
ATOM 1883 N N . SER B 1 99 ? 32.72250 16.29833 121.27909 1.000 14.95503 93 SER B N 1
ATOM 1884 C CA . SER B 1 99 ? 32.92858 17.67356 121.70290 1.000 14.96239 93 SER B CA 1
ATOM 1885 C C . SER B 1 99 ? 32.00660 18.64820 120.98233 1.000 13.58356 93 SER B C 1
ATOM 1886 O O . SER B 1 99 ? 31.71565 19.70951 121.53300 1.000 16.03160 93 SER B O 1
ATOM 1889 N N . GLY B 1 100 ? 31.52695 18.30555 119.78846 1.000 12.76690 94 GLY B N 1
ATOM 1890 C CA . GLY B 1 100 ? 30.78207 19.22751 118.94941 1.000 15.34703 94 GLY B CA 1
ATOM 1891 C C . GLY B 1 100 ? 31.63587 20.08547 118.02514 1.000 16.17165 94 GLY B C 1
ATOM 1892 O O . GLY B 1 100 ? 31.08550 20.77991 117.15563 1.000 14.12979 94 GLY B O 1
ATOM 1893 N N . ASN B 1 101 ? 32.96045 20.04267 118.16959 1.000 14.60954 95 ASN B N 1
ATOM 1894 C CA . ASN B 1 101 ? 33.82431 20.91658 117.37833 1.000 20.97747 95 ASN B CA 1
ATOM 1895 C C . ASN B 1 101 ? 33.72478 20.61940 115.88571 1.000 13.99274 95 ASN B C 1
ATOM 1896 O O . ASN B 1 101 ? 33.68964 21.54425 115.06563 1.000 14.27259 95 ASN B O 1
ATOM 1901 N N A SER B 1 102 ? 33.68877 19.33821 115.51656 0.561 14.26183 96 SER B N 1
ATOM 1902 N N B SER B 1 102 ? 33.67967 19.34160 115.50859 0.439 14.22390 96 SER B N 1
ATOM 1903 C CA A SER B 1 102 ? 33.65246 18.97663 114.10492 0.561 15.92117 96 SER B CA 1
ATOM 1904 C CA B SER B 1 102 ? 33.65883 19.00638 114.08867 0.439 15.91511 96 SER B CA 1
ATOM 1905 C C A SER B 1 102 ? 32.35117 19.42958 113.45567 0.561 15.95308 96 SER B C 1
ATOM 1906 C C B SER B 1 102 ? 32.34471 19.42532 113.44073 0.439 15.91815 96 SER B C 1
ATOM 1907 O O A SER B 1 102 ? 32.36298 20.08279 112.40504 0.561 13.92640 96 SER B O 1
ATOM 1908 O O B SER B 1 102 ? 32.34093 20.05689 112.37684 0.439 14.13262 96 SER B O 1
ATOM 1913 N N . LEU B 1 103 ? 31.21547 19.07819 114.06598 1.000 11.57525 97 LEU B N 1
ATOM 1914 C CA . LEU B 1 103 ? 29.92368 19.43942 113.48743 1.000 14.43101 97 LEU B CA 1
ATOM 1915 C C . LEU B 1 103 ? 29.76516 20.94560 113.39177 1.000 14.16583 97 LEU B C 1
ATOM 1916 O O . LEU B 1 103 ? 29.24006 21.45264 112.39410 1.000 15.38712 97 LEU B O 1
ATOM 1921 N N . GLU B 1 104 ? 30.21511 21.68041 114.41648 1.000 13.69599 98 GLU B N 1
ATOM 1922 C CA . GLU B 1 104 ? 30.12271 23.13937 114.36845 1.000 15.63764 98 GLU B CA 1
ATOM 1923 C C . GLU B 1 104 ? 30.92225 23.69950 113.20473 1.000 16.05863 98 GLU B C 1
ATOM 1924 O O . GLU B 1 104 ? 30.45879 24.60298 112.50299 1.000 17.40546 98 GLU B O 1
ATOM 1930 N N . ALA B 1 105 ? 32.12190 23.16541 112.98304 1.000 15.15435 99 ALA B N 1
ATOM 1931 C CA . ALA B 1 105 ? 32.96730 23.63908 111.89079 1.000 21.56269 99 ALA B CA 1
ATOM 1932 C C . ALA B 1 105 ? 32.37009 23.28137 110.53816 1.000 18.65458 99 ALA B C 1
ATOM 1933 O O . ALA B 1 105 ? 32.44848 24.06973 109.58427 1.000 19.07407 99 ALA B O 1
ATOM 1935 N N . VAL B 1 106 ? 31.79265 22.08257 110.43355 1.000 16.04715 100 VAL B N 1
ATOM 1936 C CA . VA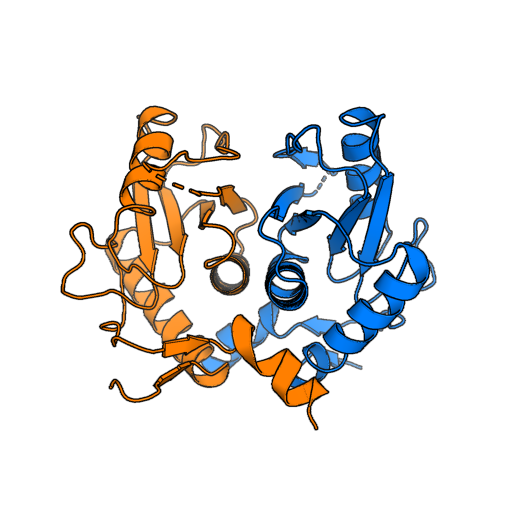L B 1 106 ? 31.13831 21.65510 109.19741 1.000 13.28860 100 VAL B CA 1
ATOM 1937 C C . VAL B 1 106 ? 29.98884 22.59061 108.85175 1.000 16.06112 100 VAL B C 1
ATOM 1938 O O . VAL B 1 106 ? 29.89252 23.09762 107.72439 1.000 18.24233 100 VAL B O 1
ATOM 1942 N N . LEU B 1 107 ? 29.09788 22.83953 109.81615 1.000 14.47397 101 LEU B N 1
ATOM 1943 C CA . LEU B 1 107 ? 27.97989 23.73429 109.54393 1.000 14.24101 101 LEU B CA 1
ATOM 1944 C C . LEU B 1 107 ? 28.46652 25.13842 109.21838 1.000 20.96100 101 LEU B C 1
ATOM 1945 O O . LEU B 1 107 ? 27.86390 25.82448 108.38291 1.000 17.40082 101 LEU B O 1
ATOM 1950 N N . LYS B 1 108 ? 29.56317 25.57058 109.84502 1.000 16.12696 102 LYS B N 1
ATOM 1951 C CA . LYS B 1 108 ? 30.07641 26.91355 109.59434 1.000 21.68361 102 LYS B CA 1
ATOM 1952 C C . LYS B 1 108 ? 30.50444 27.07277 108.13796 1.000 24.40208 102 LYS B C 1
ATOM 1953 O O . LYS B 1 108 ? 30.12060 28.04216 107.46856 1.000 23.67948 102 LYS B O 1
ATOM 1959 N N . VAL B 1 109 ? 31.29611 26.12497 107.62194 1.000 19.58774 103 VAL B N 1
ATOM 1960 C CA . VAL B 1 109 ? 31.76565 26.25549 106.24543 1.000 25.13163 103 VAL B CA 1
ATOM 1961 C C . VAL B 1 109 ? 30.60886 26.07023 105.26366 1.000 22.23569 103 VAL B C 1
ATOM 1962 O O . VAL B 1 109 ? 30.54154 26.74719 104.23214 1.000 23.12783 103 VAL B O 1
ATOM 1966 N N . LEU B 1 110 ? 29.67135 25.17225 105.57192 1.000 15.10831 104 LEU B N 1
ATOM 1967 C CA . LEU B 1 110 ? 28.55537 24.93836 104.65720 1.000 17.06786 104 LEU B CA 1
ATOM 1968 C C . LEU B 1 110 ? 27.66014 26.16976 104.54615 1.000 20.69596 104 LEU B C 1
ATOM 1969 O O . LEU B 1 110 ? 27.23786 26.53850 103.44541 1.000 18.07989 104 LEU B O 1
ATOM 1974 N N . GLN B 1 111 ? 27.35261 26.81496 105.67292 1.000 17.18457 105 GLN B N 1
ATOM 1975 C CA . GLN B 1 111 ? 26.46570 27.97389 105.63902 1.000 23.04624 105 GLN B CA 1
ATOM 1976 C C . GLN B 1 111 ? 27.16399 29.18923 105.04920 1.000 25.70087 105 GLN B C 1
ATOM 1977 O O . GLN B 1 111 ? 26.54137 29.96992 104.32194 1.000 28.97401 105 GLN B O 1
ATOM 1983 N N . ASP B 1 112 ? 28.46026 29.35901 105.33221 1.000 25.57408 106 ASP B N 1
ATOM 1984 C CA . ASP B 1 112 ? 29.21705 30.43260 104.68733 1.000 33.87639 106 ASP B CA 1
ATOM 1985 C C . ASP B 1 112 ? 29.18021 30.29492 103.17418 1.000 32.29487 106 ASP B C 1
ATOM 1986 O O . ASP B 1 112 ? 28.99452 31.28136 102.44823 1.000 31.85314 106 ASP B O 1
ATOM 1991 N N . LYS B 1 113 ? 29.36868 29.07639 102.67930 1.000 25.78642 107 LYS B N 1
ATOM 1992 C CA . LYS B 1 113 ? 29.46674 28.88952 101.24119 1.000 24.95616 107 LYS B CA 1
ATOM 1993 C C . LYS B 1 113 ? 28.10137 29.00185 100.57303 1.000 24.10223 107 LYS B C 1
ATOM 1994 O O . LYS B 1 113 ? 28.01237 29.43933 99.41981 1.000 24.18067 107 LYS B O 1
ATOM 2000 N N . HIS B 1 114 ? 27.03367 28.65230 101.29076 1.000 19.24431 108 HIS B N 1
ATOM 2001 C CA . HIS B 1 114 ? 25.66526 28.66310 100.77263 1.000 23.20098 108 HIS B CA 1
ATOM 2002 C C . HIS B 1 114 ? 24.76728 29.47085 101.70826 1.000 23.05850 108 HIS B C 1
ATOM 2003 O O . HIS B 1 114 ? 23.91628 28.90881 102.41179 1.000 21.20891 108 HIS B O 1
ATOM 2010 N N . PRO B 1 115 ? 24.90949 30.79909 101.72350 1.000 27.81511 109 PRO B N 1
ATOM 2011 C CA . PRO B 1 115 ? 24.13954 31.60222 102.69303 1.000 27.58909 109 PRO B CA 1
ATOM 2012 C C . PRO B 1 115 ? 22.62757 31.55087 102.49077 1.000 29.42653 109 PRO B C 1
ATOM 2013 O O . PRO B 1 115 ? 21.88835 31.78227 103.45533 1.000 27.92150 109 PRO B O 1
ATOM 2017 N N . ASP B 1 116 ? 22.14124 31.24586 101.28420 1.000 23.44447 110 ASP B N 1
ATOM 2018 C CA . ASP B 1 116 ? 20.70362 31.23236 101.03296 1.000 26.80996 110 ASP B CA 1
ATOM 2019 C C . ASP B 1 116 ? 20.02193 29.92585 101.44498 1.000 27.62836 110 ASP B C 1
ATOM 2020 O O . ASP B 1 116 ? 18.78792 29.85435 101.41702 1.000 31.14681 110 ASP B O 1
ATOM 2022 N N . LYS B 1 117 ? 20.77235 28.91581 101.86049 1.000 20.86459 111 LYS B N 1
ATOM 2023 C CA . LYS B 1 117 ? 20.20634 27.60929 102.15505 1.000 23.84971 111 LYS B CA 1
ATOM 2024 C C . LYS B 1 117 ? 20.02725 27.42555 103.66078 1.000 22.78901 111 LYS B C 1
ATOM 2025 O O . LYS B 1 117 ? 20.68481 28.08340 104.47202 1.000 23.03720 111 LYS B O 1
ATOM 2031 N N . LYS B 1 118 ? 19.12629 26.51205 104.02787 1.000 21.86172 112 LYS B N 1
ATOM 2032 C CA . LYS B 1 118 ? 18.85944 26.17965 105.42621 1.000 17.47090 112 LYS B CA 1
ATOM 2033 C C . LYS B 1 118 ? 19.41141 24.79622 105.73160 1.000 17.61425 112 LYS B C 1
ATOM 2034 O O . LYS B 1 118 ? 18.96787 23.79664 105.15219 1.000 15.51194 112 LYS B O 1
ATOM 2040 N N . PHE B 1 119 ? 20.37935 24.74900 106.63412 1.000 15.57297 113 PHE B N 1
ATOM 2041 C CA . PHE B 1 119 ? 21.06284 23.52281 107.00120 1.000 14.96463 113 PHE B CA 1
ATOM 2042 C C . PHE B 1 119 ? 20.58469 23.10913 108.38226 1.000 15.12444 113 PHE B C 1
ATOM 2043 O O . PHE B 1 119 ? 20.59270 23.92451 109.31188 1.000 14.64046 113 PHE B O 1
ATOM 2051 N N . TYR B 1 120 ? 20.13245 21.86513 108.49657 1.000 13.57874 114 TYR B N 1
ATOM 2052 C CA . TYR B 1 120 ? 19.79117 21.24942 109.77107 1.000 12.91584 114 TYR B CA 1
ATOM 2053 C C . TYR B 1 120 ? 20.75795 20.10223 110.00643 1.000 13.20568 114 TYR B C 1
ATOM 2054 O O . TYR B 1 120 ? 21.24380 19.48845 109.05263 1.000 12.79677 114 TYR B O 1
ATOM 2063 N N . SER B 1 121 ? 21.02556 19.78684 111.27363 1.000 11.64650 115 SER B N 1
ATOM 2064 C CA . SER B 1 121 ? 21.93547 18.68902 111.58873 1.000 10.83095 115 SER B CA 1
ATOM 2065 C C . SER B 1 121 ? 21.22453 17.61599 112.40680 1.000 10.93874 115 SER B C 1
ATOM 2066 O O . SER B 1 121 ? 20.36208 17.91867 113.24505 1.000 10.90394 115 SER B O 1
ATOM 2069 N N . ALA B 1 122 ? 21.60082 16.35853 112.16060 1.000 9.89792 116 ALA B N 1
ATOM 2070 C CA . ALA B 1 122 ? 21.05487 15.21843 112.88777 1.000 12.16722 116 ALA B CA 1
ATOM 2071 C C . ALA B 1 122 ? 22.17053 14.24060 113.22898 1.000 11.32188 116 ALA B C 1
ATOM 2072 O O . ALA B 1 122 ? 23.07363 14.00398 112.42571 1.000 9.93647 116 ALA B O 1
ATOM 2074 N N . SER B 1 123 ? 22.08058 13.66341 114.42026 1.000 8.90008 117 SER B N 1
ATOM 2075 C CA . SER B 1 123 ? 23.04164 12.69375 114.91634 1.000 8.54220 117 SER B CA 1
ATOM 2076 C C . SER B 1 123 ? 22.25327 11.64458 115.67753 1.000 10.58554 117 SER B C 1
ATOM 2077 O O . SER B 1 123 ? 21.22554 11.95530 116.27407 1.000 10.24176 117 SER B O 1
ATOM 2080 N N . LEU B 1 124 ? 22.74185 10.41184 115.68591 1.000 9.48325 118 LEU B N 1
ATOM 2081 C CA . LEU B 1 124 ? 22.11195 9.40856 116.54193 1.000 8.92786 118 LEU B CA 1
ATOM 2082 C C . LEU B 1 124 ? 22.43145 9.67068 118.01205 1.000 11.98230 118 LEU B C 1
ATOM 2083 O O . LEU B 1 124 ? 21.53103 9.68157 118.85716 1.000 9.87238 118 LEU B O 1
ATOM 2088 N N . PHE B 1 125 ? 23.70715 9.89467 118.33214 1.000 9.36730 119 PHE B N 1
ATOM 2089 C CA . PHE B 1 125 ? 24.17212 10.08810 119.70041 1.000 11.15959 119 PHE B CA 1
ATOM 2090 C C . PHE B 1 125 ? 24.70816 11.49864 119.89612 1.000 12.65250 119 PHE B C 1
ATOM 2091 O O . PHE B 1 125 ? 25.23968 12.10939 118.96296 1.000 10.24119 119 PHE B O 1
ATOM 2099 N N . GLN B 1 126 ? 24.61026 11.98798 121.13529 1.000 10.11211 120 GLN B N 1
ATOM 2100 C CA . GLN B 1 126 ? 24.97816 13.36374 121.44944 1.000 11.96051 120 GLN B CA 1
ATOM 2101 C C . GLN B 1 126 ? 25.46615 13.41539 122.89096 1.000 13.39618 120 GLN B C 1
ATOM 2102 O O . GLN B 1 126 ? 24.69280 13.11570 123.81021 1.000 11.63267 120 GLN B O 1
ATOM 2108 N N . LYS B 1 127 ? 26.73653 13.78474 123.09435 1.000 11.54756 121 LYS B N 1
ATOM 2109 C CA . LYS B 1 127 ? 27.22968 14.06269 124.44753 1.000 14.47305 121 LYS B CA 1
ATOM 2110 C C . LYS B 1 127 ? 26.50336 15.25130 125.06725 1.000 14.61162 121 LYS B C 1
ATOM 2111 O O . LYS B 1 127 ? 26.44335 16.32677 124.46601 1.000 13.19111 121 LYS B O 1
ATOM 2117 N N . THR B 1 128 ? 26.01292 15.07665 126.30423 1.000 13.67845 122 THR B N 1
ATOM 2118 C CA . THR B 1 128 ? 25.35827 16.18348 126.99911 1.000 14.49773 122 THR B CA 1
ATOM 2119 C C . THR B 1 128 ? 26.31666 17.33684 127.29314 1.000 15.25829 122 THR B C 1
ATOM 2120 O O . THR B 1 128 ? 25.87201 18.47996 127.46003 1.000 15.89767 122 THR B O 1
ATOM 2124 N N . SER B 1 129 ? 27.61994 17.06293 127.38737 1.000 15.33475 123 SER B N 1
ATOM 2125 C CA . SER B 1 129 ? 28.62169 18.09344 127.65137 1.000 16.16540 123 SER B CA 1
ATOM 2126 C C . SER B 1 129 ? 29.14169 18.79172 126.39532 1.000 15.84786 123 SER B C 1
ATOM 2127 O O . SER B 1 129 ? 29.97650 19.69502 126.51981 1.000 16.61125 123 SER B O 1
ATOM 2130 N N . ALA B 1 130 ? 28.70499 18.39337 125.19814 1.000 14.85622 124 ALA B N 1
ATOM 2131 C CA . ALA B 1 130 ? 29.24338 18.99531 123.97668 1.000 14.61349 124 ALA B CA 1
ATOM 2132 C C . ALA B 1 130 ? 28.93884 20.49004 123.92918 1.000 15.42215 124 ALA B C 1
ATOM 2133 O O . ALA B 1 130 ? 27.89507 20.94238 124.40853 1.000 15.80124 124 ALA B O 1
ATOM 2135 N N . LYS B 1 131 ? 29.87962 21.27360 123.37950 1.000 15.82266 125 LYS B N 1
ATOM 2136 C CA . LYS B 1 131 ? 29.66217 22.71847 123.28467 1.000 16.73731 125 LYS B CA 1
ATOM 2137 C C . LYS B 1 131 ? 28.70347 23.07052 122.16266 1.000 16.29539 125 LYS B C 1
ATOM 2138 O O . LYS B 1 131 ? 28.27235 24.22691 122.05873 1.000 17.07736 125 LYS B O 1
ATOM 2144 N N . TYR B 1 132 ? 28.38684 22.10400 121.31622 1.000 15.17886 126 TYR B N 1
ATOM 2145 C CA . TYR B 1 132 ? 27.57211 22.32627 120.13416 1.000 16.35908 126 TYR B CA 1
ATOM 2146 C C . TYR B 1 132 ? 26.74469 21.07711 119.93668 1.000 15.33745 126 TYR B C 1
ATOM 2147 O O . TYR B 1 132 ? 27.28009 19.96700 120.00469 1.000 15.45474 126 TYR B O 1
ATOM 2156 N N . LYS B 1 133 ? 25.44461 21.24613 119.72969 1.000 13.77185 127 LYS B N 1
ATOM 2157 C CA . LYS B 1 133 ? 24.54424 20.10890 119.67178 1.000 13.53737 127 LYS B CA 1
ATOM 2158 C C . LYS B 1 133 ? 23.78618 20.09884 118.35295 1.000 16.75878 127 LYS B C 1
ATOM 2159 O O . LYS B 1 133 ? 23.44104 21.15588 117.81445 1.000 13.18989 127 LYS B O 1
ATOM 2165 N N . ALA B 1 134 ? 23.55455 18.89311 117.83267 1.000 14.78791 128 ALA B N 1
ATOM 2166 C CA . ALA B 1 134 ? 22.80584 18.75266 116.59101 1.000 14.11735 128 ALA B CA 1
ATOM 2167 C C . ALA B 1 134 ? 21.38090 19.24350 116.78656 1.000 14.87736 128 ALA B C 1
ATOM 2168 O O . ALA B 1 134 ? 20.84656 19.23096 117.90111 1.000 13.36398 128 ALA B O 1
ATOM 2170 N N . ASP B 1 135 ? 20.76002 19.68989 115.69030 1.000 12.16928 129 ASP B N 1
ATOM 2171 C CA . ASP B 1 135 ? 19.37793 20.12876 115.79296 1.000 14.41126 129 ASP B CA 1
ATOM 2172 C C . ASP B 1 135 ? 18.47547 18.97000 116.18266 1.000 13.35837 129 ASP B C 1
ATOM 2173 O O . ASP B 1 135 ? 17.48145 19.16656 116.88059 1.000 16.02989 129 ASP B O 1
ATOM 2178 N N . ALA B 1 136 ? 18.82450 17.75499 115.77038 1.000 11.59860 130 ALA B N 1
ATOM 2179 C CA . ALA B 1 136 ? 18.06848 16.55853 116.10848 1.000 14.46317 130 ALA B CA 1
ATOM 2180 C C . ALA B 1 136 ? 19.04773 15.49361 116.56843 1.000 11.14953 130 ALA B C 1
ATOM 2181 O O . ALA B 1 136 ? 20.05223 15.23928 115.89822 1.000 11.86290 130 ALA B O 1
ATOM 2183 N N . PHE B 1 137 ? 18.79738 14.92446 117.74160 1.000 10.79110 131 PHE B N 1
ATOM 2184 C CA . PHE B 1 137 ? 19.55571 13.75723 118.17071 1.000 13.89660 131 PHE B CA 1
ATOM 2185 C C . PHE B 1 137 ? 18.62500 12.87744 118.98729 1.000 15.87648 131 PHE B C 1
ATOM 2186 O O . PHE B 1 137 ? 17.60644 13.33797 119.49445 1.000 13.30933 131 PHE B O 1
ATOM 2194 N N . LEU B 1 138 ? 18.97087 11.59798 119.08864 1.000 12.87732 132 LEU B N 1
ATOM 2195 C CA . LEU B 1 138 ? 18.10460 10.65327 119.77966 1.000 15.71247 132 LEU B CA 1
ATOM 2196 C C . LEU B 1 138 ? 18.58791 10.26636 121.16265 1.000 20.79326 132 LEU B C 1
ATOM 2197 O O . LEU B 1 138 ? 17.75548 10.03409 122.03460 1.000 19.70523 132 LEU B O 1
ATOM 2202 N N . LYS B 1 139 ? 19.89677 10.16134 121.39343 1.000 13.05773 133 LYS B N 1
ATOM 2203 C CA . LYS B 1 139 ? 20.37287 9.48431 122.59294 1.000 15.30230 133 LYS B CA 1
ATOM 2204 C C . LYS B 1 139 ? 21.59333 10.17437 123.17361 1.000 14.58298 133 LYS B C 1
ATOM 2205 O O . LYS B 1 139 ? 22.49162 10.59442 122.43326 1.000 12.71505 133 LYS B O 1
ATOM 2211 N N . ASP B 1 140 ? 21.62649 10.26378 124.50760 1.000 12.32731 134 ASP B N 1
ATOM 2212 C CA . ASP B 1 140 ? 22.80507 10.78107 125.19346 1.000 15.47886 134 ASP B CA 1
ATOM 2213 C C . ASP B 1 140 ? 23.96328 9.81008 125.01177 1.000 15.64499 134 ASP B C 1
ATOM 2214 O O . ASP B 1 140 ? 23.80029 8.59438 125.15806 1.000 16.35149 134 ASP B O 1
ATOM 2219 N N . ALA B 1 141 ? 25.14051 10.35162 124.70352 1.000 12.39783 135 ALA B N 1
ATOM 2220 C CA . ALA B 1 141 ? 26.30505 9.51950 124.43535 1.000 12.36935 135 ALA B CA 1
ATOM 2221 C C . ALA B 1 141 ? 27.01493 9.16074 125.73683 1.000 17.08946 135 ALA B C 1
ATOM 2222 O O . ALA B 1 141 ? 27.37273 10.05319 126.50307 1.000 16.36477 135 ALA B O 1
ATOM 2224 N N . PRO B 1 142 ? 27.27428 7.89078 126.00158 1.000 18.77101 136 PRO B N 1
ATOM 2225 C CA . PRO B 1 142 ? 28.09749 7.53488 127.15646 1.000 16.30644 136 PRO B CA 1
ATOM 2226 C C . PRO B 1 142 ? 29.56904 7.72538 126.79705 1.000 18.01610 136 PRO B C 1
ATOM 2227 O O . PRO B 1 142 ? 29.92477 8.01261 125.64871 1.000 20.97793 136 PRO B O 1
ATOM 2231 N N . GLU B 1 143 ? 30.42683 7.56809 127.80915 1.000 17.27939 137 GLU B N 1
ATOM 2232 C CA . GLU B 1 143 ? 31.86041 7.74688 127.60741 1.000 21.66971 137 GLU B CA 1
ATOM 2233 C C . GLU B 1 143 ? 32.43175 6.71334 126.64594 1.000 16.67068 137 GLU B C 1
ATOM 2234 O O . GLU B 1 143 ? 33.33850 7.02495 125.86516 1.000 17.00122 137 GLU B O 1
ATOM 2236 N N . TRP B 1 144 ? 31.91851 5.48905 126.66053 1.000 16.25350 138 TRP B N 1
ATOM 2237 C CA . TRP B 1 144 ? 32.47216 4.43629 125.81362 1.000 15.01547 138 TRP B CA 1
ATOM 2238 C C . TRP B 1 144 ? 31.33723 3.75778 125.06837 1.000 14.78365 138 TRP B C 1
ATOM 2239 O O . TRP B 1 144 ? 30.53138 3.04139 125.67314 1.000 12.60157 138 TRP B O 1
ATOM 2250 N N . ILE B 1 145 ? 31.26871 3.97336 123.76280 1.000 13.42232 139 ILE B N 1
ATOM 2251 C CA . ILE B 1 145 ? 30.32161 3.24346 122.93572 1.000 11.62586 139 ILE B CA 1
ATOM 2252 C C . ILE B 1 145 ? 31.00494 2.97232 121.61779 1.000 20.13011 139 ILE B C 1
ATOM 2253 O O . ILE B 1 145 ? 31.69551 3.84697 121.08686 1.000 16.71185 139 ILE B O 1
ATOM 2258 N N . ASP B 1 146 ? 30.86176 1.74902 121.11475 1.000 12.88799 140 ASP B N 1
ATOM 2259 C CA . ASP B 1 146 ? 31.31792 1.44667 119.77059 1.000 11.05122 140 ASP B CA 1
ATOM 2260 C C . ASP B 1 146 ? 30.11524 1.03764 118.92858 1.000 15.02775 140 ASP B C 1
ATOM 2261 O O . ASP B 1 146 ? 29.01654 0.81336 119.44392 1.000 10.73417 140 ASP B O 1
ATOM 2266 N N . PHE B 1 147 ? 30.33430 0.97329 117.61659 1.000 10.09791 141 PHE B N 1
ATOM 2267 C CA . PHE B 1 147 ? 29.27310 0.84720 116.63006 1.000 8.73331 141 PHE B CA 1
ATOM 2268 C C . PHE B 1 147 ? 29.51387 -0.37952 115.75396 1.000 9.65997 141 PHE B C 1
ATOM 2269 O O . PHE B 1 147 ? 30.65984 -0.74936 115.48155 1.000 8.82641 141 PHE B O 1
ATOM 2277 N N . PHE B 1 148 ? 28.42475 -0.97995 115.27964 1.000 8.61280 142 PHE B N 1
ATOM 2278 C CA . PHE B 1 148 ? 28.55589 -2.20488 114.50204 1.000 10.51893 142 PHE B CA 1
ATOM 2279 C C . PHE B 1 148 ? 29.42096 -2.00427 113.25157 1.000 9.32414 142 PHE B C 1
ATOM 2280 O O . PHE B 1 148 ? 30.17686 -2.90803 112.88445 1.000 11.36821 142 PHE B O 1
ATOM 2288 N N . TRP B 1 149 ? 29.38232 -0.82467 112.62259 1.000 8.17245 143 TRP B N 1
ATOM 2289 C CA . TRP B 1 149 ? 30.26233 -0.59968 111.46852 1.000 7.82642 143 TRP B CA 1
ATOM 2290 C C . TRP B 1 149 ? 31.73781 -0.51730 111.85209 1.000 10.76044 143 TRP B C 1
ATOM 2291 O O . TRP B 1 149 ? 32.59760 -0.65291 110.97285 1.000 9.13063 143 TRP B O 1
ATOM 2302 N N . GLU B 1 150 ? 32.04917 -0.31520 113.13580 1.000 11.09097 144 GLU B N 1
ATOM 2303 C CA . GLU B 1 150 ? 33.42951 -0.35091 113.62078 1.000 10.02635 144 GLU B CA 1
ATOM 2304 C C . GLU B 1 150 ? 33.88965 -1.75400 114.00761 1.000 13.92366 144 GLU B C 1
ATOM 2305 O O . GLU B 1 150 ? 35.04296 -2.11201 113.75972 1.000 17.71507 144 GLU B O 1
ATOM 2311 N N . VAL B 1 151 ? 33.03602 -2.56344 114.62829 1.000 10.84215 145 VAL B N 1
ATOM 2312 C CA . VAL B 1 151 ? 33.51647 -3.75686 115.32006 1.000 14.42742 145 VAL B CA 1
ATOM 2313 C C . VAL B 1 151 ? 33.00805 -5.06904 114.74346 1.000 15.15431 145 VAL B C 1
ATOM 2314 O O . VAL B 1 151 ? 33.64435 -6.11443 114.98528 1.000 12.22404 145 VAL B O 1
ATOM 2318 N N . ASP B 1 152 ? 31.90602 -5.08619 113.99204 1.000 10.33732 146 ASP B N 1
ATOM 2319 C CA . ASP B 1 152 ? 31.33008 -6.36887 113.58770 1.000 16.04529 146 ASP B CA 1
ATOM 2320 C C . ASP B 1 152 ? 32.26514 -7.16965 112.66914 1.000 21.64743 146 ASP B C 1
ATOM 2321 O O . ASP B 1 152 ? 32.32739 -8.39982 112.76733 1.000 17.91179 146 ASP B O 1
ATOM 2326 N N . LEU B 1 153 ? 32.96607 -6.50197 111.74330 1.000 16.83271 147 LEU B N 1
ATOM 2327 C CA . LEU B 1 153 ? 33.76459 -7.22592 110.75135 1.000 19.42604 147 LEU B CA 1
ATOM 2328 C C . LEU B 1 153 ? 34.86065 -8.03949 111.39789 1.000 30.50971 147 LEU B C 1
ATOM 2329 O O . LEU B 1 153 ? 35.10653 -9.17047 110.98770 1.000 29.55328 147 LEU B O 1
ATOM 2334 N N . LYS B 1 154 ? 35.55487 -7.46888 112.38316 1.000 30.83579 148 LYS B N 1
ATOM 2335 C CA . LYS B 1 154 ? 36.72916 -8.08052 112.97652 1.000 33.96106 148 LYS B CA 1
ATOM 2336 C C . LYS B 1 154 ? 36.38923 -9.13576 113.95935 1.000 35.79095 148 LYS B C 1
ATOM 2337 O O . LYS B 1 154 ? 37.10816 -10.11482 114.03450 1.000 39.11842 148 LYS B O 1
ATOM 2343 N N . ASN B 1 155 ? 35.32133 -8.95862 114.71759 1.000 33.08981 149 ASN B N 1
ATOM 2344 C CA . ASN B 1 155 ? 34.84656 -10.10140 115.49069 1.000 40.64804 149 ASN B CA 1
ATOM 2345 C C . ASN B 1 155 ? 34.44000 -11.26151 114.58298 1.000 38.78523 149 ASN B C 1
ATOM 2346 O O . ASN B 1 155 ? 34.66390 -12.44808 114.89858 1.000 42.17160 149 ASN B O 1
ATOM 2351 N N . LEU B 1 156 ? 33.87294 -10.93426 113.42705 1.000 34.39679 150 LEU B N 1
ATOM 2352 C CA . LEU B 1 156 ? 33.57998 -11.97996 112.45976 1.000 34.04441 150 LEU B CA 1
ATOM 2353 C C . LEU B 1 156 ? 34.86763 -12.60717 111.92926 1.000 46.23348 150 LEU B C 1
ATOM 2354 O O . LEU B 1 156 ? 34.96165 -13.83443 111.80874 1.000 42.82445 150 LEU B O 1
ATOM 2359 N N . LYS B 1 157 ? 35.88549 -11.79098 111.64434 1.000 38.65016 151 LYS B N 1
ATOM 2360 C CA . LYS B 1 157 ? 37.16529 -12.35637 111.23066 1.000 46.90062 151 LYS B CA 1
ATOM 2361 C C . LYS B 1 157 ? 37.82098 -13.14954 112.35430 1.000 51.47233 151 LYS B C 1
ATOM 2362 O O . LYS B 1 157 ? 38.51377 -14.13874 112.08773 1.000 58.58460 151 LYS B O 1
ATOM 2368 N N . SER B 1 158 ? 37.61159 -12.74027 113.60984 1.000 49.13590 152 SER B N 1
ATOM 2369 C CA . SER B 1 158 ? 38.23393 -13.44082 114.72943 1.000 50.60169 152 SER B CA 1
ATOM 2370 C C . SER B 1 158 ? 37.68020 -14.84946 114.89165 1.000 54.53058 152 SER B C 1
ATOM 2371 O O . SER B 1 158 ? 38.39491 -15.74227 115.35871 1.000 61.16084 152 SER B O 1
ATOM 2373 N N . HIS B 1 159 ? 36.42666 -15.07015 114.50798 1.000 58.30378 153 HIS B N 1
ATOM 2374 C CA . HIS B 1 159 ? 35.79102 -16.37532 114.65907 1.000 65.57959 153 HIS B CA 1
ATOM 2375 C C . HIS B 1 159 ? 36.11580 -17.28984 113.47915 1.000 66.04875 153 HIS B C 1
ATOM 2376 O O . HIS B 1 159 ? 35.30134 -17.47406 112.57267 1.000 61.06657 153 HIS B O 1
#

Nearest PDB structures (foldseek):
  7kl6-assembly1_B  TM=1.007E+00  e=4.901E-30  Helicobacter pylori
  7kl7-assembly1_B  TM=1.006E+00  e=2.872E-27  Helicobacter pylori
  7kl6-assembly1_A  TM=9.972E-01  e=2.550E-27  Helicobacter pylori
  7kl7-assembly1_A  TM=9.967E-01  e=1.434E-26  Helicobacter pylori
  5bqo-assembly2_C  TM=8.422E-01  e=4.313E-10  Saccharolobus solfataricus P2

B-factor: mean 22.35, std 12.96, range [6.53, 95.3]

Secondary structure (DSSP, 8-state):
-EEEE-HHHHHHHHHHHHHHHHHHH-S-SEEEEEETTTHHHHHHHHHHTT---EEEEEEE---EEES-----TT--EEEEEEEEESSSHHHHHHHHHHHHH-TTSEEEEEEEEE-TT-SS--SEEEEE--SEEEEHHHHHHHHHHT-/----EEE-HHHHHHHHHHHHHHHHHHH-S-SEEEEEETTTHHHHHHHHHHTT---EEEEEE----EES-----TT--EEEEEEEEESSSHHHHHHHHHHHHH-TTSEEEEEEEEE-TT-SS--SEEEEEPPSSEEEHHHHHHHHHHH-